Protein AF-A0A4U3K0I6-F1 (afdb_monomer_lite)

Foldseek 3Di:
DDDDDDDDPDDDDFDQDPVQRWTDDPPDDTDHCVVDDPPPDPPDPQDLPLLVVLLVVVVPDDPLQFDPVLCVQQVVLSVLSVVLSPDPPRDNVSSVVSNVSNVVSVVSTHTQADPQDLPLLVVLLVVLVPDDDPVQKDWDPVLVVQLVVLSVLSVVQVPDPGHHNVSSVVSSVSNVVSVVPTDIDGDPDPCVVVVVVVVVVVPDADPDPDHDDD

Organism: Enterococcus faecalis (NCBI:txid1351)

Sequence (214 aa):
TTRVKRTTTVEQPLQFDMSQGLLVGQGFQQATLSDFSVTVKPTELVDKELLQAQITLNQARVEKEYTPETWAIFKPILDEAVAVLANEQATQTEVSAAVENLEKAASQLEKMPDVANKADLEKAIQEGLAKKPSDGQEFTEETKKVLEESLAAAQKVFAQEKVTQEEIDQATKTLREAIAQLKEQPVAVDKEILKEQIAQARGRKPEKGYQFTK

Secondary structure (DSSP, 8-state):
-----------PPPEEETTTTEEE-TTS--B-GGG-------------HHHHHHHHHHHTS-GGGB-HHHHHHHHHHHHHHHHHHH-TT--HHHHHHHHHHHHHHHHHPPBPP-----HHHHHHHHHHHH--PPTTEEE-HHHHHHHHHHHHHHHHHHH-SS--HHHHHHHHHHHHHHHHT--EEE-----HHHHHHHHHHHHPPPPTT-----

Structure (mmCIF, N/CA/C/O backbone):
data_AF-A0A4U3K0I6-F1
#
_entry.id   AF-A0A4U3K0I6-F1
#
loop_
_atom_site.group_PDB
_atom_site.id
_atom_site.type_symbol
_atom_site.label_atom_id
_atom_site.label_alt_id
_atom_site.label_comp_id
_atom_site.label_asym_id
_atom_site.label_entity_id
_atom_site.label_seq_id
_atom_site.pdbx_PDB_ins_code
_atom_site.Cartn_x
_atom_site.Cartn_y
_atom_site.Cartn_z
_atom_site.occupancy
_atom_site.B_iso_or_equiv
_atom_site.auth_seq_id
_atom_site.auth_comp_id
_atom_site.auth_asym_id
_atom_site.auth_atom_id
_atom_site.pdbx_PDB_model_num
ATOM 1 N N . THR A 1 1 ? 28.008 33.544 -95.806 1.00 45.16 1 THR A N 1
ATOM 2 C CA . THR A 1 1 ? 27.875 33.905 -94.380 1.00 45.16 1 THR A CA 1
ATOM 3 C C . THR A 1 1 ? 26.430 33.680 -93.995 1.00 45.16 1 THR A C 1
ATOM 5 O O . THR A 1 1 ? 25.593 34.336 -94.579 1.00 45.16 1 THR A O 1
ATOM 8 N N . THR A 1 2 ? 26.007 32.678 -93.224 1.00 36.34 2 THR A N 1
ATOM 9 C CA . THR A 1 2 ? 26.621 31.937 -92.109 1.00 36.34 2 THR A CA 1
ATOM 10 C C . THR A 1 2 ? 26.058 30.506 -92.108 1.00 36.34 2 THR A C 1
ATOM 12 O O . THR A 1 2 ? 24.862 30.313 -92.304 1.00 36.34 2 THR A O 1
ATOM 15 N N . ARG A 1 3 ? 26.911 29.489 -91.933 1.00 35.97 3 ARG A N 1
ATOM 16 C CA . ARG A 1 3 ? 26.529 28.065 -91.922 1.00 35.97 3 ARG A CA 1
ATOM 17 C C . ARG A 1 3 ? 26.033 27.684 -90.524 1.00 35.97 3 ARG A C 1
ATOM 19 O O . ARG A 1 3 ? 26.839 27.586 -89.605 1.00 35.97 3 ARG A O 1
ATOM 26 N N . VAL A 1 4 ? 24.733 27.443 -90.366 1.00 43.41 4 VAL A N 1
ATOM 27 C CA . VAL A 1 4 ? 24.163 26.857 -89.141 1.00 43.41 4 VAL A CA 1
ATOM 28 C C . VAL A 1 4 ? 24.500 25.363 -89.128 1.00 43.41 4 VAL A C 1
ATOM 30 O O . VAL A 1 4 ? 24.010 24.603 -89.964 1.00 43.41 4 VAL A O 1
ATOM 33 N N . LYS A 1 5 ? 25.377 24.930 -88.215 1.00 40.66 5 LYS A N 1
ATOM 34 C CA . LYS A 1 5 ? 25.618 23.503 -87.957 1.00 40.66 5 LYS A CA 1
ATOM 35 C C . LYS A 1 5 ? 24.406 22.945 -87.206 1.00 40.66 5 LYS A C 1
ATOM 37 O O . LYS A 1 5 ? 24.217 23.250 -86.036 1.00 40.66 5 LYS A O 1
ATOM 42 N N . ARG A 1 6 ? 23.596 22.126 -87.880 1.00 41.69 6 ARG A N 1
ATOM 43 C CA . ARG A 1 6 ? 22.617 21.247 -87.228 1.00 41.69 6 ARG A CA 1
ATOM 44 C C . ARG A 1 6 ? 23.393 20.169 -86.468 1.00 41.69 6 ARG A C 1
ATOM 46 O O . ARG A 1 6 ? 24.073 19.358 -87.094 1.00 41.69 6 ARG A O 1
ATOM 53 N N . THR A 1 7 ? 23.330 20.175 -85.144 1.00 36.28 7 THR A N 1
ATOM 54 C CA . THR A 1 7 ? 23.769 19.051 -84.312 1.00 36.28 7 THR 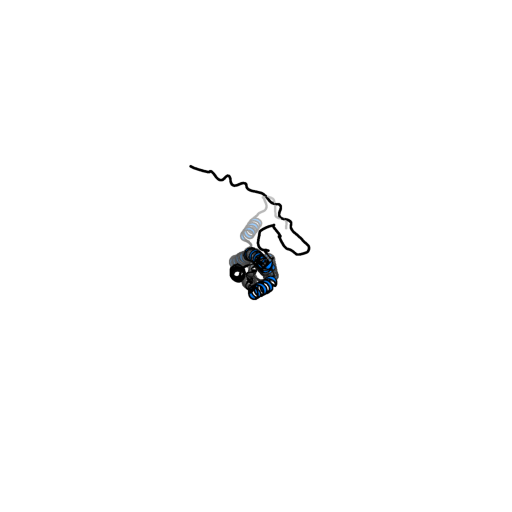A CA 1
ATOM 55 C C . THR A 1 7 ? 22.767 17.918 -84.495 1.00 36.28 7 THR A C 1
ATOM 57 O O . THR A 1 7 ? 21.623 18.007 -84.067 1.00 36.28 7 THR A O 1
ATOM 60 N N . THR A 1 8 ? 23.180 16.877 -85.214 1.00 38.53 8 THR A N 1
ATOM 61 C CA . THR A 1 8 ? 22.435 15.617 -85.286 1.00 38.53 8 THR A CA 1
ATOM 62 C C . THR A 1 8 ? 22.826 14.822 -84.048 1.00 38.53 8 THR A C 1
ATOM 64 O O . THR A 1 8 ? 23.969 14.378 -83.957 1.00 38.53 8 THR A O 1
ATOM 67 N N . THR A 1 9 ? 21.928 14.698 -83.074 1.00 38.16 9 THR A N 1
ATOM 68 C CA . THR A 1 9 ? 22.116 13.764 -81.960 1.00 38.16 9 THR A CA 1
ATOM 69 C C . THR A 1 9 ? 21.885 12.362 -82.509 1.00 38.16 9 THR A C 1
ATOM 71 O O . THR A 1 9 ? 20.762 12.006 -82.852 1.00 38.16 9 THR A O 1
ATOM 74 N N . VAL A 1 10 ? 22.963 11.598 -82.676 1.00 41.03 10 VAL A N 1
ATOM 75 C CA . VAL A 1 10 ? 22.895 10.173 -83.008 1.00 41.03 10 VAL A CA 1
ATOM 76 C C . VAL A 1 10 ? 22.810 9.427 -81.682 1.00 41.03 10 VAL A C 1
ATOM 78 O O . VAL A 1 10 ? 23.804 9.333 -80.968 1.00 41.03 10 VAL A O 1
ATOM 81 N N . GLU A 1 11 ? 21.626 8.933 -81.328 1.00 40.38 11 GLU A N 1
ATOM 82 C CA . GLU A 1 11 ? 21.480 7.995 -80.214 1.00 40.38 11 GLU A CA 1
ATOM 83 C C . GLU A 1 11 ? 22.028 6.636 -80.665 1.00 40.38 11 GLU A C 1
ATOM 85 O O . GLU A 1 11 ? 21.443 5.964 -81.514 1.00 40.38 11 GLU A O 1
ATOM 90 N N . GLN A 1 12 ? 23.202 6.261 -80.158 1.00 48.41 12 GLN A N 1
ATOM 91 C CA . GLN A 1 12 ? 23.780 4.936 -80.380 1.00 48.41 12 GLN A CA 1
ATOM 92 C C . GLN A 1 12 ? 23.439 4.025 -79.192 1.00 48.41 12 GLN A C 1
ATOM 94 O O . GLN A 1 12 ? 23.573 4.460 -78.046 1.00 48.41 12 GLN A O 1
ATOM 99 N N . PRO A 1 13 ? 23.006 2.774 -79.430 1.00 46.03 13 PRO A N 1
ATOM 100 C CA . PRO A 1 13 ? 22.639 1.862 -78.356 1.00 46.03 13 PRO A CA 1
ATOM 101 C C . PRO A 1 13 ? 23.880 1.437 -77.562 1.00 46.03 13 PRO A C 1
ATOM 103 O O . PRO A 1 13 ? 24.826 0.877 -78.115 1.00 46.03 13 PRO A O 1
ATOM 106 N N . LEU A 1 14 ? 23.860 1.684 -76.252 1.00 49.56 14 LEU A N 1
ATOM 107 C CA . LEU A 1 14 ? 24.838 1.141 -75.312 1.00 49.56 14 LEU A CA 1
ATOM 108 C C . LEU A 1 14 ? 24.525 -0.345 -75.091 1.00 49.56 14 LEU A C 1
ATOM 110 O O . LEU A 1 14 ? 23.418 -0.687 -74.676 1.00 49.56 14 LEU A O 1
ATOM 114 N N . GLN A 1 15 ? 25.483 -1.229 -75.375 1.00 50.03 15 GLN A N 1
ATOM 115 C CA . GLN A 1 15 ? 25.369 -2.651 -75.050 1.00 50.03 15 GLN A CA 1
ATOM 116 C C . GLN A 1 15 ? 26.098 -2.933 -73.734 1.00 50.03 15 GLN A C 1
ATOM 118 O O . GLN A 1 15 ? 27.269 -2.594 -73.569 1.00 50.03 15 GLN A O 1
ATOM 123 N N . PHE A 1 16 ? 25.373 -3.526 -72.787 1.00 44.75 16 PHE A N 1
ATOM 124 C CA . PHE A 1 16 ? 25.891 -3.938 -71.487 1.00 44.75 16 PHE A CA 1
ATOM 125 C C . PHE A 1 16 ? 26.283 -5.417 -71.558 1.00 44.75 16 PHE A C 1
ATOM 127 O O . PHE A 1 16 ? 25.411 -6.277 -71.699 1.00 44.75 16 PHE A O 1
ATOM 134 N N . ASP A 1 17 ? 27.582 -5.720 -71.493 1.00 51.56 17 ASP A N 1
ATOM 135 C CA . ASP A 1 17 ? 28.070 -7.102 -71.461 1.00 51.56 17 ASP A CA 1
ATOM 136 C C . ASP A 1 17 ? 28.179 -7.585 -70.007 1.00 51.56 17 ASP A C 1
ATOM 138 O O . ASP A 1 17 ? 29.120 -7.257 -69.275 1.00 51.56 17 ASP A O 1
ATOM 142 N N . MET A 1 18 ? 27.195 -8.382 -69.581 1.00 48.09 18 MET A N 1
ATOM 143 C CA . MET A 1 18 ? 27.126 -8.916 -68.216 1.00 48.09 18 MET A CA 1
ATOM 144 C C . MET A 1 18 ? 28.216 -9.945 -67.893 1.00 48.09 18 MET A C 1
ATOM 146 O O . MET A 1 18 ? 28.393 -10.270 -66.722 1.00 48.09 18 MET A O 1
ATOM 150 N N . SER A 1 19 ? 28.938 -10.476 -68.888 1.00 47.88 19 SER A N 1
ATOM 151 C CA . SER A 1 19 ? 30.002 -11.461 -68.648 1.00 47.88 19 SER A CA 1
ATOM 152 C C . SER A 1 19 ? 31.306 -10.823 -68.163 1.00 47.88 19 SER A C 1
ATOM 154 O O . SER A 1 19 ? 32.129 -11.507 -67.561 1.00 47.88 19 SER A O 1
ATOM 156 N N . GLN A 1 20 ? 31.473 -9.513 -68.388 1.00 49.69 20 GLN A N 1
ATOM 157 C CA . GLN A 1 20 ? 32.691 -8.765 -68.056 1.00 49.69 20 GLN A CA 1
ATOM 158 C C . GLN A 1 20 ? 32.428 -7.488 -67.236 1.00 49.69 20 GLN A C 1
ATOM 160 O O . GLN A 1 20 ? 33.374 -6.818 -66.829 1.00 49.69 20 GLN A O 1
ATOM 165 N N . GLY A 1 21 ? 31.163 -7.115 -66.999 1.00 51.62 21 GLY A N 1
ATOM 166 C CA . GLY A 1 21 ? 30.808 -5.898 -66.256 1.00 51.62 21 GLY A CA 1
ATOM 167 C C . GLY A 1 21 ? 31.250 -4.598 -66.943 1.00 51.62 21 GLY A C 1
ATOM 168 O O . GLY A 1 21 ? 31.416 -3.577 -66.285 1.00 51.62 21 GLY A O 1
ATOM 169 N N . LEU A 1 22 ? 31.476 -4.617 -68.258 1.00 52.50 22 LEU A N 1
ATOM 170 C CA . LEU A 1 22 ? 31.986 -3.481 -69.027 1.00 52.50 22 LEU A CA 1
ATOM 171 C C . LEU A 1 22 ? 30.873 -2.852 -69.879 1.00 52.50 22 LEU A C 1
ATOM 173 O O . LEU A 1 22 ? 30.194 -3.543 -70.639 1.00 52.50 22 LEU A O 1
ATOM 177 N N . LEU A 1 23 ? 30.723 -1.524 -69.791 1.00 50.88 23 LEU A N 1
ATOM 178 C CA . LEU A 1 23 ? 29.986 -0.737 -70.786 1.00 50.88 23 LEU A CA 1
ATOM 179 C C . LEU A 1 23 ? 30.936 -0.400 -71.938 1.00 50.88 23 LEU A C 1
ATOM 181 O O . LEU A 1 23 ? 31.934 0.291 -71.733 1.00 50.88 23 LEU A O 1
ATOM 185 N N . VAL A 1 24 ? 30.619 -0.840 -73.156 1.00 52.09 24 VAL A N 1
ATOM 186 C CA . VAL A 1 24 ? 31.417 -0.508 -74.346 1.00 52.09 24 VAL A CA 1
ATOM 187 C C . VAL A 1 24 ? 30.561 0.279 -75.337 1.00 52.09 24 VAL A C 1
ATOM 189 O O . VAL A 1 24 ? 29.527 -0.197 -75.799 1.00 52.09 24 VAL A O 1
ATOM 192 N N . GLY A 1 25 ? 31.005 1.492 -75.672 1.00 52.88 25 GLY A N 1
ATOM 193 C CA . GLY A 1 25 ? 30.451 2.321 -76.745 1.00 52.88 25 GLY A CA 1
ATOM 194 C C . GLY A 1 25 ? 31.519 2.608 -77.802 1.00 52.88 25 GLY A C 1
ATOM 195 O O . GLY A 1 25 ? 32.669 2.892 -77.461 1.00 52.88 25 GLY A O 1
ATOM 196 N N . GLN A 1 26 ? 31.170 2.532 -79.090 1.00 46.62 26 GLN A N 1
ATOM 197 C CA . GLN A 1 26 ? 32.108 2.823 -80.180 1.00 46.62 26 GLN A CA 1
ATOM 198 C C . GLN A 1 26 ? 32.558 4.293 -80.122 1.00 46.62 26 GLN A C 1
ATOM 200 O O . GLN A 1 26 ? 31.773 5.202 -80.367 1.00 46.62 26 GLN A O 1
ATOM 205 N N . GLY A 1 27 ? 33.836 4.521 -79.806 1.00 51.09 27 GLY A N 1
ATOM 206 C CA . GLY A 1 27 ? 34.460 5.851 -79.790 1.00 51.09 27 GLY A CA 1
ATOM 207 C C . GLY A 1 27 ? 34.686 6.470 -78.406 1.00 51.09 27 GLY A C 1
ATOM 208 O O . GLY A 1 27 ? 35.285 7.540 -78.332 1.00 51.09 27 GLY A O 1
ATOM 209 N N . PHE A 1 28 ? 34.282 5.805 -77.320 1.00 48.19 28 PHE A N 1
ATOM 210 C CA . PHE A 1 28 ? 34.625 6.215 -75.956 1.00 48.19 28 PHE A CA 1
ATOM 211 C C . PHE A 1 28 ? 35.753 5.333 -75.410 1.00 48.19 28 PHE A C 1
ATOM 213 O O . PHE A 1 28 ? 35.770 4.123 -75.636 1.00 48.19 28 PHE A O 1
ATOM 220 N N . GLN A 1 29 ? 36.724 5.944 -74.720 1.00 47.41 29 GLN A N 1
ATOM 221 C CA . GLN A 1 29 ? 37.749 5.198 -73.988 1.00 47.41 29 GLN A CA 1
ATOM 222 C C . GLN A 1 29 ? 37.058 4.282 -72.970 1.00 47.41 29 GLN A C 1
ATOM 224 O O . GLN A 1 29 ? 36.080 4.674 -72.337 1.00 47.41 29 GLN A O 1
ATOM 229 N N . GLN A 1 30 ? 37.545 3.050 -72.883 1.00 49.31 30 GLN A N 1
ATOM 230 C CA . GLN A 1 30 ? 36.999 1.959 -72.085 1.00 49.31 30 GLN A CA 1
ATOM 231 C C . GLN A 1 30 ? 36.829 2.394 -70.619 1.00 49.31 30 GLN A C 1
ATOM 233 O O . GLN A 1 30 ? 37.817 2.552 -69.909 1.00 49.31 30 GLN A O 1
ATOM 238 N N . ALA A 1 31 ? 35.589 2.603 -70.171 1.00 46.03 31 ALA A N 1
ATOM 239 C CA . ALA A 1 31 ? 35.298 2.839 -68.761 1.00 46.03 31 ALA A CA 1
ATOM 240 C C . ALA A 1 31 ? 35.236 1.475 -68.068 1.00 46.03 31 ALA A C 1
ATOM 242 O O . ALA A 1 31 ? 34.365 0.652 -68.359 1.00 46.03 31 ALA A O 1
ATOM 243 N N . THR A 1 32 ? 36.201 1.202 -67.196 1.00 45.78 32 THR A N 1
ATOM 244 C CA . THR A 1 32 ? 36.181 -0.008 -66.366 1.00 45.78 32 THR A CA 1
ATOM 245 C C . THR A 1 32 ? 35.411 0.292 -65.083 1.00 45.78 32 THR A C 1
ATOM 247 O O . THR A 1 32 ? 35.421 1.427 -64.611 1.00 45.78 32 THR A O 1
ATOM 250 N N . LEU A 1 33 ? 34.778 -0.714 -64.471 1.00 49.28 33 LEU A N 1
ATOM 251 C CA . LEU A 1 33 ? 34.132 -0.568 -63.155 1.00 49.28 33 LEU A CA 1
ATOM 252 C C . LEU A 1 33 ? 35.083 -0.038 -62.061 1.00 49.28 33 LEU A C 1
ATOM 254 O O . LEU A 1 33 ? 34.613 0.417 -61.024 1.00 49.28 33 LEU A O 1
ATOM 258 N N . SER A 1 34 ? 36.398 -0.045 -62.305 1.00 51.91 34 SER A N 1
ATOM 259 C CA . SER A 1 34 ? 37.419 0.585 -61.460 1.00 51.91 34 SER A CA 1
ATOM 260 C C . SER A 1 34 ? 37.211 2.093 -61.262 1.00 51.91 34 SER A C 1
ATOM 262 O O . SER A 1 34 ? 37.668 2.626 -60.256 1.00 51.91 34 SER A O 1
ATOM 264 N N . ASP A 1 35 ? 36.525 2.777 -62.187 1.00 47.44 35 ASP A N 1
ATOM 265 C CA . ASP A 1 35 ? 36.215 4.213 -62.076 1.00 47.44 35 ASP A CA 1
ATOM 266 C C . ASP A 1 35 ? 34.989 4.500 -61.188 1.00 47.44 35 ASP A C 1
ATOM 268 O O . ASP A 1 35 ? 34.721 5.653 -60.845 1.00 47.44 35 ASP A O 1
ATOM 272 N N . PHE A 1 36 ? 34.248 3.466 -60.777 1.00 47.31 36 PHE A N 1
ATOM 273 C CA . PHE A 1 36 ? 33.143 3.580 -59.827 1.00 47.31 36 PHE A CA 1
ATOM 274 C C . PHE A 1 36 ? 33.631 3.182 -58.429 1.00 47.31 36 PHE A C 1
ATOM 276 O O . PHE A 1 36 ? 33.491 2.042 -57.989 1.00 47.31 36 PHE A O 1
ATOM 283 N N . SER A 1 37 ? 34.221 4.129 -57.697 1.00 45.41 37 SER A N 1
ATOM 284 C CA . SER A 1 37 ? 34.493 3.925 -56.276 1.00 45.41 37 SER A CA 1
ATOM 285 C C . SER A 1 37 ? 33.200 4.100 -55.476 1.00 45.41 37 SER A C 1
ATOM 287 O O . SER A 1 37 ? 32.701 5.204 -55.258 1.00 45.41 37 SER A O 1
ATOM 289 N N . VAL A 1 38 ? 32.637 2.987 -55.004 1.00 44.41 38 VAL A N 1
ATOM 290 C CA . VAL A 1 38 ? 31.671 3.034 -53.904 1.00 44.41 38 VAL A CA 1
ATOM 291 C C . VAL A 1 38 ? 32.472 3.329 -52.640 1.00 44.41 38 VAL A C 1
ATOM 293 O O . VAL A 1 38 ? 33.005 2.428 -51.997 1.00 44.41 38 VAL A O 1
ATOM 296 N N . THR A 1 39 ? 32.603 4.610 -52.299 1.00 39.25 39 THR A N 1
ATOM 297 C CA . THR A 1 39 ? 33.122 5.014 -50.990 1.00 39.25 39 THR A CA 1
ATOM 298 C C . THR A 1 39 ? 32.081 4.640 -49.943 1.00 39.25 39 THR A C 1
ATOM 300 O O . THR A 1 39 ? 31.168 5.412 -49.648 1.00 39.25 39 THR A O 1
ATOM 303 N N . VAL A 1 40 ? 32.211 3.443 -49.374 1.00 47.25 40 VAL A N 1
ATOM 304 C CA . VAL A 1 40 ? 31.595 3.144 -48.084 1.00 47.25 40 VAL A CA 1
ATOM 305 C C . VAL A 1 40 ? 32.313 4.014 -47.057 1.00 47.25 40 VAL A C 1
ATOM 307 O O . VAL A 1 40 ? 33.487 3.803 -46.757 1.00 47.25 40 VAL A O 1
ATOM 310 N N . LYS A 1 41 ? 31.650 5.068 -46.567 1.00 43.50 41 LYS A N 1
ATOM 311 C CA . LYS A 1 41 ? 32.122 5.739 -45.352 1.00 43.50 41 LYS A CA 1
ATOM 312 C C . LYS A 1 41 ? 32.189 4.655 -44.274 1.00 43.50 41 LYS A C 1
ATOM 314 O O . LYS A 1 41 ? 31.163 4.010 -44.063 1.00 43.50 41 LYS A O 1
ATOM 319 N N . PRO A 1 42 ? 33.344 4.430 -43.624 1.00 44.88 42 PRO A N 1
ATOM 320 C CA . PRO A 1 42 ? 33.388 3.587 -42.444 1.00 44.88 42 PRO A CA 1
ATOM 321 C C . PRO A 1 42 ? 32.360 4.144 -41.464 1.00 44.88 42 PRO A C 1
ATOM 323 O O . PRO A 1 42 ? 32.470 5.297 -41.044 1.00 44.88 42 PRO A O 1
ATOM 326 N N . THR A 1 43 ? 31.312 3.377 -41.186 1.00 47.81 43 THR A N 1
ATOM 327 C CA . THR A 1 43 ? 30.400 3.679 -40.093 1.00 47.81 43 THR A CA 1
ATOM 328 C C . THR A 1 43 ? 31.266 3.641 -38.843 1.00 47.81 43 THR A C 1
ATOM 330 O O . THR A 1 43 ? 31.843 2.596 -38.536 1.00 47.81 43 THR A O 1
ATOM 333 N N . GLU A 1 44 ? 31.455 4.782 -38.178 1.00 53.81 44 GLU A N 1
ATOM 334 C CA . GLU A 1 44 ? 32.060 4.773 -36.850 1.00 53.81 44 GLU A CA 1
ATOM 335 C C . GLU A 1 44 ? 31.255 3.781 -36.008 1.00 53.81 44 GLU A C 1
ATOM 337 O O . GLU A 1 44 ? 30.022 3.823 -36.009 1.00 53.81 44 GLU A O 1
ATOM 342 N N . LEU A 1 45 ? 31.944 2.820 -35.390 1.00 58.47 45 LEU A N 1
ATOM 343 C CA . LEU A 1 45 ? 31.312 1.857 -34.498 1.00 58.47 45 LEU A CA 1
ATOM 344 C C . LEU A 1 45 ? 30.668 2.653 -33.368 1.00 58.47 45 LEU A C 1
ATOM 346 O O . LEU A 1 45 ? 31.364 3.177 -32.503 1.00 58.47 45 LEU A O 1
ATOM 350 N N . VAL A 1 46 ? 29.347 2.781 -33.420 1.00 73.00 46 VAL A N 1
ATOM 351 C CA . VAL A 1 46 ? 28.581 3.416 -32.357 1.00 73.00 46 VAL A CA 1
ATOM 352 C C . VAL A 1 46 ? 28.671 2.518 -31.133 1.00 73.00 46 VAL A C 1
ATOM 354 O O . VAL A 1 46 ? 28.259 1.357 -31.183 1.00 73.00 46 VAL A O 1
ATOM 357 N N . ASP A 1 47 ? 29.228 3.052 -30.049 1.00 79.81 47 ASP A N 1
ATOM 358 C CA . ASP A 1 47 ? 29.366 2.317 -28.799 1.00 79.81 47 ASP A CA 1
ATOM 359 C C . ASP A 1 47 ? 28.001 2.238 -28.111 1.00 79.81 47 ASP A C 1
ATOM 361 O O . ASP A 1 47 ? 27.439 3.238 -27.657 1.00 79.81 47 ASP A O 1
ATOM 365 N N . LYS A 1 48 ? 27.459 1.020 -28.083 1.00 85.06 48 LYS A N 1
ATOM 366 C CA . LYS A 1 48 ? 26.159 0.684 -27.502 1.00 85.06 48 LYS A CA 1
ATOM 367 C C . LYS A 1 48 ? 26.283 -0.094 -26.193 1.00 85.06 48 LYS A C 1
ATOM 369 O O . LYS A 1 48 ? 25.250 -0.454 -25.627 1.00 85.06 48 LYS A O 1
ATOM 374 N N . GLU A 1 49 ? 27.497 -0.351 -25.697 1.00 89.88 49 GLU A N 1
ATOM 375 C CA . GLU A 1 49 ? 27.704 -1.184 -24.505 1.00 89.88 49 GLU A CA 1
ATOM 376 C C . GLU A 1 49 ? 26.999 -0.593 -23.282 1.00 89.88 49 GLU A C 1
ATOM 378 O O . GLU A 1 49 ? 26.289 -1.301 -22.563 1.00 89.88 49 GLU A O 1
ATOM 383 N N . LEU A 1 50 ? 27.116 0.724 -23.084 1.00 88.00 50 LEU A N 1
ATOM 384 C CA . LEU A 1 50 ? 26.480 1.419 -21.965 1.00 88.00 50 LEU A CA 1
ATOM 385 C C . LEU A 1 50 ? 24.947 1.339 -22.032 1.00 88.00 50 LEU A C 1
ATOM 387 O O . LEU A 1 50 ? 24.297 1.040 -21.028 1.00 88.00 50 LEU A O 1
ATOM 391 N N . LEU A 1 51 ? 24.371 1.558 -23.220 1.00 90.56 51 LEU A N 1
ATOM 392 C CA . LEU A 1 51 ? 22.927 1.463 -23.444 1.00 90.56 51 LEU A CA 1
ATOM 393 C C . LEU A 1 51 ? 22.427 0.036 -23.188 1.00 90.56 51 LEU A C 1
ATOM 395 O O . LEU A 1 51 ? 21.432 -0.159 -22.491 1.00 90.56 5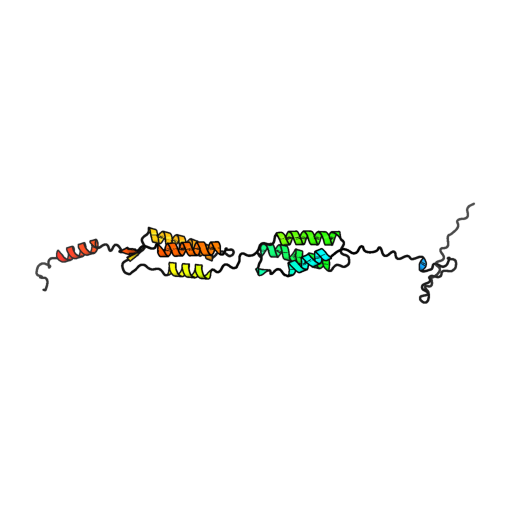1 LEU A O 1
ATOM 399 N N . GLN A 1 52 ? 23.149 -0.970 -23.685 1.00 92.00 52 GLN A N 1
ATOM 400 C CA . GLN A 1 52 ? 22.824 -2.379 -23.469 1.00 92.00 52 GLN A CA 1
ATOM 401 C C . GLN A 1 52 ? 22.874 -2.761 -21.983 1.00 92.00 52 GLN A C 1
ATOM 403 O O . GLN A 1 52 ? 21.975 -3.452 -21.488 1.00 92.00 52 GLN A O 1
ATOM 408 N N . ALA A 1 53 ? 23.890 -2.293 -21.254 1.00 91.38 53 ALA A N 1
ATOM 409 C CA . ALA A 1 53 ? 24.020 -2.526 -19.820 1.00 91.38 53 ALA A CA 1
ATOM 410 C C . ALA A 1 53 ? 22.865 -1.887 -19.032 1.00 91.38 53 ALA A C 1
ATOM 412 O O . ALA A 1 53 ? 22.260 -2.551 -18.186 1.00 91.38 53 ALA A O 1
ATOM 413 N N . GLN A 1 54 ? 22.505 -0.635 -19.339 1.00 90.44 54 GLN A N 1
ATOM 414 C CA . GLN A 1 54 ? 21.382 0.033 -18.681 1.00 90.44 54 GLN A CA 1
ATOM 415 C C . GLN A 1 54 ? 20.041 -0.636 -18.987 1.00 90.44 54 GLN A C 1
ATOM 417 O O . GLN A 1 54 ? 19.229 -0.786 -18.075 1.00 90.44 54 GLN A O 1
ATOM 422 N N . ILE A 1 55 ? 19.802 -1.073 -20.226 1.00 93.81 55 ILE A N 1
ATOM 423 C CA . ILE A 1 55 ? 18.588 -1.819 -20.588 1.00 93.81 55 ILE A CA 1
ATOM 424 C C . ILE A 1 55 ? 18.508 -3.115 -19.784 1.00 93.81 55 ILE A C 1
ATOM 426 O O . ILE A 1 55 ? 17.483 -3.382 -19.165 1.00 93.81 55 ILE A O 1
ATOM 430 N N . THR A 1 56 ? 19.598 -3.882 -19.725 1.00 93.38 56 THR A N 1
ATOM 431 C CA . THR A 1 56 ? 19.643 -5.155 -18.987 1.00 93.38 56 THR A CA 1
ATOM 432 C C . THR A 1 56 ? 19.348 -4.949 -17.499 1.00 93.38 56 THR A C 1
ATOM 434 O O . THR A 1 56 ? 18.541 -5.672 -16.915 1.00 93.38 56 THR A O 1
ATOM 437 N N . LEU A 1 57 ? 19.955 -3.925 -16.889 1.00 90.81 57 LEU A N 1
ATOM 438 C CA . LEU A 1 57 ? 19.713 -3.559 -15.493 1.00 90.81 57 LEU A CA 1
ATOM 439 C C . LEU A 1 57 ? 18.245 -3.184 -15.244 1.00 90.81 57 LEU A C 1
ATOM 441 O O . LEU A 1 57 ? 17.652 -3.585 -14.245 1.00 90.81 57 LEU A O 1
ATOM 445 N N . ASN A 1 58 ? 17.660 -2.400 -16.146 1.00 91.69 58 ASN A N 1
ATOM 446 C CA . ASN A 1 58 ? 16.312 -1.862 -16.004 1.00 91.69 58 ASN A CA 1
ATOM 447 C C . ASN A 1 58 ? 15.210 -2.874 -16.354 1.00 91.69 58 ASN A C 1
ATOM 449 O O . ASN A 1 58 ? 14.145 -2.827 -15.747 1.00 91.69 58 ASN A O 1
ATOM 453 N N . GLN A 1 59 ? 15.474 -3.835 -17.242 1.00 92.06 59 GLN A N 1
ATOM 454 C CA . GLN A 1 59 ? 14.580 -4.964 -17.531 1.00 92.06 59 GLN A CA 1
ATOM 455 C C . GLN A 1 59 ? 14.458 -5.949 -16.362 1.00 92.06 59 GLN A C 1
ATOM 457 O O . GLN A 1 59 ? 13.451 -6.643 -16.252 1.00 92.06 59 GLN A O 1
ATOM 462 N N . ALA A 1 60 ? 15.457 -6.007 -15.476 1.00 90.75 60 ALA A N 1
ATOM 463 C CA . ALA A 1 60 ? 15.396 -6.824 -14.265 1.00 90.75 60 ALA A CA 1
ATOM 464 C C . ALA A 1 60 ? 14.474 -6.235 -13.179 1.00 90.75 60 ALA A C 1
ATOM 466 O O . ALA A 1 60 ? 14.184 -6.909 -12.190 1.00 90.75 60 ALA A O 1
ATOM 467 N N . ARG A 1 61 ? 14.025 -4.981 -13.335 1.00 90.12 61 ARG A N 1
ATOM 468 C CA . ARG A 1 61 ? 13.106 -4.327 -12.398 1.00 90.12 61 ARG A CA 1
ATOM 469 C C . ARG A 1 61 ? 11.705 -4.911 -12.519 1.00 90.12 61 ARG A C 1
ATOM 471 O O . ARG A 1 61 ? 11.229 -5.213 -13.609 1.00 90.12 61 ARG A O 1
ATOM 478 N N . VAL A 1 62 ? 11.022 -5.020 -11.386 1.00 85.44 62 VAL A N 1
ATOM 479 C CA . VAL A 1 62 ? 9.699 -5.631 -11.318 1.00 85.44 62 VAL A CA 1
ATOM 480 C C . VAL A 1 62 ? 8.634 -4.545 -11.174 1.00 85.44 62 VAL A C 1
ATOM 482 O O . VAL A 1 62 ? 8.609 -3.845 -10.172 1.00 85.44 62 VAL A O 1
ATOM 485 N N . GLU A 1 63 ? 7.718 -4.438 -12.140 1.00 84.62 63 GLU A N 1
ATOM 486 C CA . GLU A 1 63 ? 6.651 -3.415 -12.185 1.00 84.62 63 GLU A CA 1
ATOM 487 C C . GLU A 1 63 ? 5.903 -3.232 -10.858 1.00 84.62 63 GLU A C 1
ATOM 489 O O . GLU A 1 63 ? 5.749 -2.117 -10.374 1.00 84.62 63 GLU A O 1
ATOM 494 N N . LYS A 1 64 ? 5.503 -4.341 -10.225 1.00 79.50 64 LYS A N 1
ATOM 495 C CA . LYS A 1 64 ? 4.780 -4.344 -8.940 1.00 79.50 64 LYS A CA 1
ATOM 496 C C . LYS A 1 64 ? 5.570 -3.769 -7.757 1.00 79.50 64 LYS A C 1
ATOM 498 O O . LYS A 1 64 ? 4.990 -3.588 -6.697 1.00 79.50 64 LYS A O 1
ATOM 503 N N . GLU A 1 65 ? 6.873 -3.537 -7.896 1.00 82.00 65 GLU A N 1
ATOM 504 C CA . GLU A 1 65 ? 7.697 -2.887 -6.870 1.00 82.00 65 GLU A CA 1
ATOM 505 C C . GLU A 1 65 ? 7.734 -1.362 -7.021 1.00 82.00 65 GLU A C 1
ATOM 507 O O . GLU A 1 65 ? 8.365 -0.697 -6.203 1.00 82.00 65 GLU A O 1
ATOM 512 N N . TYR A 1 66 ? 7.076 -0.795 -8.038 1.00 86.81 66 TYR A N 1
ATOM 513 C CA . TYR A 1 66 ? 7.063 0.638 -8.336 1.00 86.81 66 TYR A CA 1
ATOM 514 C C . TYR A 1 66 ? 5.645 1.202 -8.369 1.00 86.81 66 TYR A C 1
ATOM 516 O O . TYR A 1 66 ? 4.664 0.478 -8.538 1.00 86.81 66 TYR A O 1
ATOM 524 N N . THR A 1 67 ? 5.521 2.517 -8.190 1.00 84.81 67 THR A N 1
ATOM 525 C CA . THR A 1 67 ? 4.229 3.192 -8.318 1.00 84.81 67 THR A CA 1
ATOM 526 C C . THR A 1 67 ? 3.752 3.139 -9.777 1.00 84.81 67 THR A C 1
ATOM 528 O O . THR A 1 67 ? 4.557 3.367 -10.685 1.00 84.81 67 THR A O 1
ATOM 531 N N . PRO A 1 68 ? 2.449 2.904 -10.040 1.00 82.94 68 PRO A N 1
ATOM 532 C CA . PRO A 1 68 ? 1.923 2.871 -11.408 1.00 82.94 68 PRO A CA 1
ATOM 533 C C . PRO A 1 68 ? 2.206 4.156 -12.195 1.00 82.94 68 PRO A C 1
ATOM 535 O O . PRO A 1 68 ? 2.444 4.113 -13.397 1.00 82.94 68 PRO A O 1
ATOM 538 N N . GLU A 1 69 ? 2.218 5.298 -11.504 1.00 86.62 69 GLU A N 1
ATOM 539 C CA . GLU A 1 69 ? 2.468 6.624 -12.076 1.00 86.62 69 GLU A CA 1
ATOM 540 C C . GLU A 1 69 ? 3.890 6.751 -12.636 1.00 86.62 69 GLU A C 1
ATOM 542 O O . GLU A 1 69 ? 4.068 7.151 -13.786 1.00 86.62 69 GLU A O 1
ATOM 547 N N . THR A 1 70 ? 4.906 6.369 -11.855 1.00 91.44 70 THR A N 1
ATOM 548 C CA . THR A 1 70 ? 6.307 6.466 -12.297 1.00 91.44 70 THR A CA 1
ATOM 549 C C . THR A 1 70 ? 6.679 5.341 -13.254 1.00 91.44 70 THR A C 1
ATOM 551 O O . THR A 1 70 ? 7.421 5.562 -14.213 1.00 91.44 70 THR A O 1
ATOM 554 N N . TRP A 1 71 ? 6.096 4.153 -13.074 1.00 92.38 71 TRP A N 1
ATOM 555 C CA . TRP A 1 71 ? 6.292 3.031 -13.987 1.00 92.38 71 TRP A CA 1
ATOM 556 C C . TRP A 1 71 ? 5.728 3.306 -15.386 1.00 92.38 71 TRP A C 1
ATOM 558 O O . TRP A 1 71 ? 6.383 2.996 -16.381 1.00 92.38 71 TRP A O 1
ATOM 568 N N . ALA A 1 72 ? 4.559 3.951 -15.482 1.00 91.44 72 ALA A N 1
ATOM 569 C CA . ALA A 1 72 ? 3.950 4.319 -16.761 1.00 91.44 72 ALA A CA 1
ATOM 570 C C . ALA A 1 72 ? 4.800 5.308 -17.578 1.00 91.44 72 ALA A C 1
ATOM 572 O O . ALA A 1 72 ? 4.712 5.311 -18.804 1.00 91.44 72 ALA A O 1
ATOM 573 N N . ILE A 1 73 ? 5.633 6.121 -16.919 1.00 93.25 73 ILE A N 1
ATOM 574 C CA . ILE A 1 73 ? 6.596 7.027 -17.567 1.00 93.25 73 ILE A CA 1
ATOM 575 C C . ILE A 1 73 ? 7.878 6.274 -17.937 1.00 93.25 73 ILE A C 1
ATOM 577 O O . ILE A 1 73 ? 8.426 6.460 -19.020 1.00 93.25 73 ILE A O 1
ATOM 581 N N . PHE A 1 74 ? 8.356 5.403 -17.051 1.00 95.19 74 PHE A N 1
ATOM 582 C CA . PHE A 1 74 ? 9.602 4.668 -17.235 1.00 95.19 74 PHE A CA 1
ATOM 583 C C . PHE A 1 74 ? 9.529 3.604 -18.337 1.00 95.19 74 PHE A C 1
ATOM 585 O O . PHE A 1 74 ? 10.436 3.507 -19.164 1.00 95.19 74 PHE A O 1
ATOM 592 N N . LYS A 1 75 ? 8.449 2.817 -18.373 1.00 94.62 75 LYS A N 1
ATOM 593 C CA . LYS A 1 75 ? 8.276 1.719 -19.330 1.00 94.62 75 LYS A CA 1
ATOM 594 C C . LYS A 1 75 ? 8.438 2.143 -20.803 1.00 94.62 75 LYS A C 1
ATOM 596 O O . LYS A 1 75 ? 9.213 1.485 -21.496 1.00 94.62 75 LYS A O 1
ATOM 601 N N . PRO A 1 76 ? 7.771 3.199 -21.313 1.00 95.50 76 PRO A N 1
ATOM 602 C CA . PRO A 1 76 ? 7.937 3.601 -22.710 1.00 95.50 76 PRO A CA 1
ATOM 603 C C . PRO A 1 76 ? 9.371 4.040 -23.027 1.00 95.50 76 PRO A C 1
ATOM 605 O O . PRO A 1 76 ? 9.865 3.740 -24.106 1.00 95.50 76 PRO A O 1
ATOM 608 N N . ILE A 1 77 ? 10.075 4.667 -22.079 1.00 94.56 77 ILE A N 1
ATOM 609 C CA . ILE A 1 77 ? 11.473 5.087 -22.262 1.00 94.56 77 ILE A CA 1
ATOM 610 C C . ILE A 1 77 ? 12.403 3.870 -22.353 1.00 94.56 77 ILE A C 1
ATOM 612 O O . ILE A 1 77 ? 13.331 3.855 -23.162 1.00 94.56 77 ILE A O 1
ATOM 616 N N . LEU A 1 78 ? 12.142 2.819 -21.568 1.00 94.56 78 LEU A N 1
ATOM 617 C CA . LEU A 1 78 ? 12.855 1.548 -21.696 1.00 94.56 78 LEU A CA 1
ATOM 618 C C . LEU A 1 78 ? 12.596 0.891 -23.063 1.00 94.56 78 LEU A C 1
ATOM 620 O O . LEU A 1 78 ? 13.536 0.400 -23.686 1.00 94.56 78 LEU A O 1
ATOM 624 N N . ASP A 1 79 ? 11.351 0.914 -23.546 1.00 95.06 79 ASP A N 1
ATOM 625 C CA . ASP A 1 79 ? 10.987 0.375 -24.863 1.00 95.06 79 ASP A CA 1
ATOM 626 C C . ASP A 1 79 ? 11.665 1.170 -26.008 1.00 95.06 79 ASP A C 1
ATOM 628 O O . ASP A 1 79 ? 12.195 0.578 -26.952 1.00 95.06 79 ASP A O 1
ATOM 632 N N . GLU A 1 80 ? 11.738 2.503 -25.903 1.00 93.69 80 GLU A N 1
ATOM 633 C CA . GLU A 1 80 ? 12.479 3.368 -26.836 1.00 93.69 80 GLU A CA 1
ATOM 634 C C . GLU A 1 80 ? 13.986 3.076 -26.826 1.00 93.69 80 GLU A C 1
ATOM 636 O O . GLU A 1 80 ? 14.601 2.939 -27.886 1.00 93.69 80 GLU A O 1
ATOM 641 N N . ALA A 1 81 ? 14.585 2.913 -25.643 1.00 92.44 81 ALA A N 1
ATOM 642 C CA . ALA A 1 81 ? 15.992 2.548 -25.501 1.00 92.44 81 ALA A CA 1
ATOM 643 C C . ALA A 1 81 ? 16.300 1.202 -26.184 1.00 92.44 81 ALA A C 1
ATOM 645 O O . ALA A 1 81 ? 17.306 1.076 -26.888 1.00 92.44 81 ALA A O 1
ATOM 646 N N . VAL A 1 82 ? 15.411 0.210 -26.044 1.00 93.81 82 VAL A N 1
ATOM 647 C CA . VAL A 1 82 ? 15.514 -1.086 -26.739 1.00 93.81 82 VAL A CA 1
ATOM 648 C C . VAL A 1 82 ? 15.430 -0.915 -28.259 1.00 93.81 82 VAL A C 1
ATOM 650 O O . VAL A 1 82 ? 16.198 -1.549 -28.986 1.00 93.81 82 VAL A O 1
ATOM 653 N N . ALA A 1 83 ? 14.553 -0.039 -28.755 1.00 94.12 83 ALA A N 1
ATOM 654 C CA . ALA A 1 83 ? 14.445 0.245 -30.185 1.00 94.12 83 ALA A CA 1
ATOM 655 C C . ALA A 1 83 ? 15.718 0.903 -30.750 1.00 94.12 83 ALA A C 1
ATOM 657 O O . ALA A 1 83 ? 16.194 0.508 -31.816 1.00 94.12 83 ALA A O 1
ATOM 658 N N . VAL A 1 84 ? 16.317 1.853 -30.021 1.00 91.75 84 VAL A N 1
ATOM 659 C CA . VAL A 1 84 ? 17.598 2.484 -30.395 1.00 91.75 84 VAL A CA 1
ATOM 660 C C . VAL A 1 84 ? 18.740 1.464 -30.383 1.00 91.75 84 VAL A C 1
ATOM 662 O O . VAL A 1 84 ? 19.566 1.448 -31.300 1.00 91.75 84 VAL A O 1
ATOM 665 N N . LEU A 1 85 ? 18.768 0.563 -29.394 1.00 88.88 85 LEU A N 1
ATOM 666 C CA . LEU A 1 85 ? 19.755 -0.516 -29.336 1.00 88.88 85 LEU A CA 1
ATOM 667 C C . LEU A 1 85 ? 19.663 -1.417 -30.581 1.00 88.88 85 LEU A C 1
ATOM 669 O O . LEU A 1 85 ? 20.689 -1.681 -31.213 1.00 88.88 85 LEU A O 1
ATOM 673 N N . ALA A 1 86 ? 18.447 -1.818 -30.965 1.00 90.12 86 ALA A N 1
ATOM 674 C CA . ALA A 1 86 ? 18.177 -2.689 -32.112 1.00 90.12 86 ALA A CA 1
ATOM 675 C C . ALA A 1 86 ? 18.384 -2.019 -33.485 1.00 90.12 86 ALA A C 1
ATOM 677 O O . ALA A 1 86 ? 18.558 -2.713 -34.486 1.00 90.12 86 ALA A O 1
ATOM 678 N N . ASN A 1 87 ? 18.378 -0.686 -33.559 1.00 86.69 87 ASN A N 1
ATOM 679 C CA . ASN A 1 87 ? 18.564 0.040 -34.812 1.00 86.69 87 ASN A CA 1
ATOM 680 C C . ASN A 1 87 ? 20.041 0.033 -35.254 1.00 86.69 87 ASN A C 1
ATOM 682 O O . ASN A 1 87 ? 20.879 0.735 -34.685 1.00 86.69 87 ASN A O 1
ATOM 686 N N . GLU A 1 88 ? 20.370 -0.723 -36.303 1.00 81.81 88 GLU A N 1
ATOM 687 C CA . GLU A 1 88 ? 21.727 -0.814 -36.876 1.00 81.81 88 GLU A CA 1
ATOM 688 C C . GLU A 1 88 ? 22.250 0.512 -37.451 1.00 81.81 88 GLU A C 1
ATOM 690 O O . GLU A 1 88 ? 23.458 0.685 -37.585 1.00 81.81 88 GLU A O 1
ATOM 695 N N . GLN A 1 89 ? 21.355 1.450 -37.775 1.00 83.88 89 GLN A N 1
ATOM 696 C CA . GLN A 1 89 ? 21.689 2.781 -38.292 1.00 83.88 89 GLN A CA 1
ATOM 697 C C . GLN A 1 89 ? 21.659 3.866 -37.205 1.00 83.88 89 GLN A C 1
ATOM 699 O O . GLN A 1 89 ? 21.795 5.045 -37.530 1.00 83.88 89 GLN A O 1
ATOM 704 N N . ALA A 1 90 ? 21.457 3.496 -35.933 1.00 84.00 90 ALA A N 1
ATOM 705 C CA . ALA A 1 90 ? 21.460 4.455 -34.834 1.00 84.00 90 ALA A CA 1
ATOM 706 C C . ALA A 1 90 ? 22.799 5.195 -34.771 1.00 84.00 90 ALA A C 1
ATOM 708 O O . ALA A 1 90 ? 23.866 4.588 -34.837 1.00 84.00 90 ALA A O 1
ATOM 709 N N . THR A 1 91 ? 22.725 6.506 -34.612 1.00 86.88 91 THR A N 1
ATOM 710 C CA . THR A 1 91 ? 23.860 7.409 -34.448 1.00 86.88 91 THR A CA 1
ATOM 711 C C . THR A 1 91 ? 24.320 7.455 -32.992 1.00 86.88 91 THR A C 1
ATOM 713 O O . THR A 1 91 ? 23.553 7.183 -32.067 1.00 86.88 91 THR A O 1
ATOM 716 N N . GLN A 1 92 ? 25.567 7.878 -32.759 1.00 82.69 92 GLN A N 1
ATOM 717 C CA . GLN A 1 92 ? 26.080 8.064 -31.397 1.00 82.69 92 GLN A CA 1
ATOM 718 C C . GLN A 1 92 ? 25.233 9.054 -30.587 1.00 82.69 92 GLN A C 1
ATOM 720 O O . GLN A 1 92 ? 25.020 8.845 -29.398 1.00 82.69 92 GLN A O 1
ATOM 725 N N . THR A 1 93 ? 24.699 10.098 -31.227 1.00 86.75 93 THR A N 1
ATOM 726 C CA . THR A 1 93 ? 23.804 11.066 -30.579 1.00 86.75 93 THR A CA 1
ATOM 727 C C . THR A 1 93 ? 22.501 10.419 -30.112 1.00 86.75 93 THR A C 1
ATOM 729 O O . THR A 1 93 ? 22.064 10.694 -29.000 1.00 86.75 93 THR A O 1
ATOM 732 N N . GLU A 1 94 ? 21.899 9.540 -30.917 1.00 87.88 94 GLU A N 1
ATOM 733 C CA . GLU A 1 94 ? 20.681 8.813 -30.531 1.00 87.88 94 GLU A CA 1
ATOM 734 C C . GLU A 1 94 ? 20.947 7.842 -29.378 1.00 87.88 94 GLU A C 1
ATOM 736 O O . GLU A 1 94 ? 20.154 7.771 -28.442 1.00 87.88 94 GLU A O 1
ATOM 741 N N . VAL A 1 95 ? 22.084 7.141 -29.402 1.00 88.12 95 VAL A N 1
ATOM 742 C CA . VAL A 1 95 ? 22.480 6.233 -28.316 1.00 88.12 95 VAL A CA 1
ATOM 743 C C . VAL A 1 95 ? 22.739 7.001 -27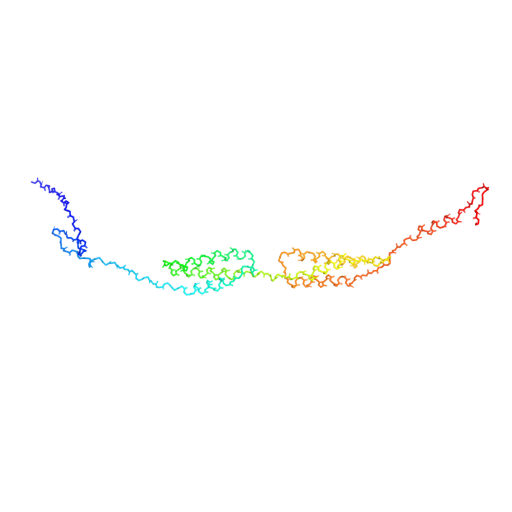.021 1.00 88.12 95 VAL A C 1
ATOM 745 O O . VAL A 1 95 ? 22.219 6.617 -25.975 1.00 88.12 95 VAL A O 1
ATOM 748 N N . SER A 1 96 ? 23.475 8.113 -27.078 1.00 88.19 96 SER A N 1
ATOM 749 C CA . SER A 1 96 ? 23.716 8.967 -25.911 1.00 88.19 96 SER A CA 1
ATOM 750 C C . SER A 1 96 ? 22.417 9.551 -25.349 1.00 88.19 96 SER A C 1
ATOM 752 O O . SER A 1 96 ? 22.211 9.510 -24.139 1.00 88.19 96 SER A O 1
ATOM 754 N N . ALA A 1 97 ? 21.503 10.014 -26.208 1.00 91.81 97 ALA A N 1
ATOM 755 C CA . ALA A 1 97 ? 20.199 10.515 -25.778 1.00 91.81 97 ALA A CA 1
ATOM 756 C C . ALA A 1 97 ? 19.340 9.419 -25.121 1.00 91.81 97 ALA A C 1
ATOM 758 O O . ALA A 1 97 ? 18.681 9.674 -24.114 1.00 91.81 97 ALA A O 1
ATOM 759 N N . ALA A 1 98 ? 19.363 8.192 -25.653 1.00 92.19 98 ALA A N 1
ATOM 760 C CA . ALA A 1 98 ? 18.646 7.060 -25.069 1.00 92.19 98 ALA A CA 1
ATOM 761 C C . ALA A 1 98 ? 19.172 6.702 -23.669 1.00 92.19 98 ALA A C 1
ATOM 763 O O . ALA A 1 98 ? 18.371 6.454 -22.768 1.00 92.19 98 ALA A O 1
ATOM 764 N N . VAL A 1 99 ? 20.495 6.731 -23.468 1.00 92.06 99 VAL A N 1
ATOM 765 C CA . VAL A 1 99 ? 21.124 6.525 -22.151 1.00 92.06 99 VAL A CA 1
ATOM 766 C C . VAL A 1 99 ? 20.687 7.606 -21.159 1.00 92.06 99 VAL A C 1
ATOM 768 O O . VAL A 1 99 ? 20.209 7.282 -20.074 1.00 92.06 99 VAL A O 1
ATOM 771 N N . GLU A 1 100 ? 20.791 8.887 -21.525 1.00 93.69 100 GLU A N 1
ATOM 772 C CA . GLU A 1 100 ? 20.403 9.992 -20.635 1.00 93.69 100 GLU A CA 1
ATOM 773 C C . GLU A 1 100 ? 18.916 9.936 -20.256 1.00 93.69 100 GLU A C 1
ATOM 775 O O . GLU A 1 100 ? 18.554 10.110 -19.088 1.00 93.69 100 GLU A O 1
ATOM 780 N N . ASN A 1 101 ? 18.044 9.656 -21.228 1.00 93.81 101 ASN A N 1
ATOM 781 C CA . ASN A 1 101 ? 16.609 9.533 -20.986 1.00 93.81 101 ASN A CA 1
ATOM 782 C C . ASN A 1 101 ? 16.291 8.349 -20.069 1.00 93.81 101 ASN A C 1
ATOM 784 O O . ASN A 1 101 ? 15.501 8.504 -19.135 1.00 93.81 101 ASN A O 1
ATOM 788 N N . LEU A 1 102 ? 16.917 7.191 -20.299 1.00 93.69 102 LEU A N 1
ATOM 789 C CA . LEU A 1 102 ? 16.717 6.001 -19.477 1.00 93.69 102 LEU A CA 1
ATOM 790 C C . LEU A 1 102 ? 17.216 6.212 -18.043 1.00 93.69 102 LEU A C 1
ATOM 792 O O .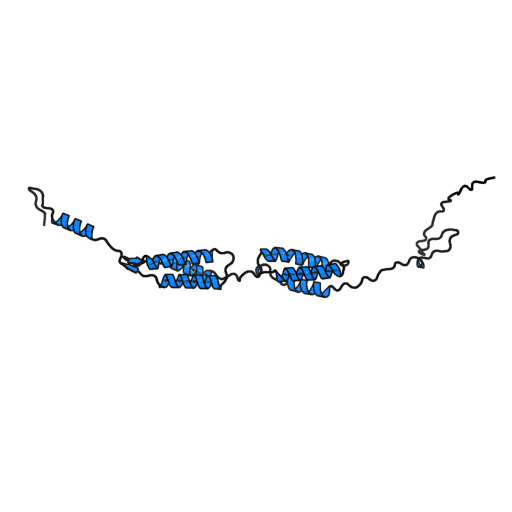 LEU A 1 102 ? 16.525 5.834 -17.100 1.00 93.69 102 LEU A O 1
ATOM 796 N N . GLU A 1 103 ? 18.362 6.867 -17.854 1.00 93.31 103 GLU A N 1
ATOM 797 C CA . GLU A 1 103 ? 18.891 7.205 -16.528 1.00 93.31 103 GLU A CA 1
ATOM 798 C C . GLU A 1 103 ? 17.979 8.190 -15.781 1.00 93.31 103 GLU A C 1
ATOM 800 O O . GLU A 1 103 ? 17.642 7.997 -14.606 1.00 93.31 103 GLU A O 1
ATOM 805 N N . LYS A 1 104 ? 17.494 9.219 -16.481 1.00 94.00 104 LYS A N 1
ATOM 806 C CA . LYS A 1 104 ? 16.545 10.182 -15.921 1.00 94.00 104 LYS A CA 1
ATOM 807 C C . LYS A 1 104 ? 15.224 9.515 -15.538 1.00 94.00 104 LYS A C 1
ATOM 809 O O . LYS A 1 104 ? 14.700 9.786 -14.464 1.00 94.00 104 LYS A O 1
ATOM 814 N N . ALA A 1 105 ? 14.704 8.621 -16.370 1.00 92.94 105 ALA A N 1
ATOM 815 C CA . ALA A 1 105 ? 13.490 7.873 -16.065 1.00 92.94 105 ALA A CA 1
ATOM 816 C C . ALA A 1 105 ? 13.693 6.913 -14.885 1.00 92.94 105 ALA A C 1
ATOM 818 O O . ALA A 1 105 ? 12.871 6.859 -13.974 1.00 92.94 105 ALA A O 1
ATOM 819 N N . ALA A 1 106 ? 14.820 6.197 -14.860 1.00 92.19 106 ALA A N 1
ATOM 820 C CA . ALA A 1 106 ? 15.160 5.269 -13.787 1.00 92.19 106 ALA A CA 1
ATOM 821 C C . ALA A 1 106 ? 15.343 5.972 -12.433 1.00 92.19 106 ALA A C 1
ATOM 823 O O . ALA A 1 106 ? 15.025 5.387 -11.401 1.00 92.19 106 ALA A O 1
ATOM 824 N N . SER A 1 107 ? 15.835 7.216 -12.419 1.00 92.19 107 SER A N 1
ATOM 825 C CA . SER A 1 107 ? 15.963 8.022 -11.193 1.00 92.19 107 SER A CA 1
ATOM 826 C C . SER A 1 107 ? 14.638 8.612 -10.698 1.00 92.19 107 SER A C 1
ATOM 828 O O . SER A 1 107 ? 14.533 8.957 -9.524 1.00 92.19 107 SER A O 1
ATOM 830 N N . GLN A 1 108 ? 13.622 8.688 -11.562 1.00 93.19 108 GLN A N 1
ATOM 831 C CA . GLN A 1 108 ? 12.258 9.096 -11.206 1.00 93.19 108 GLN A CA 1
ATOM 832 C C . GLN A 1 108 ? 11.376 7.932 -10.746 1.00 93.19 108 GLN A C 1
ATOM 834 O O . GLN A 1 108 ? 10.258 8.170 -10.298 1.00 93.19 108 GLN A O 1
ATOM 839 N N . LEU A 1 109 ? 11.845 6.685 -10.858 1.00 90.69 109 LEU A N 1
ATOM 840 C CA . LEU A 1 109 ? 11.102 5.533 -10.365 1.00 90.69 109 LEU A CA 1
ATOM 841 C C . LEU A 1 109 ? 10.928 5.615 -8.850 1.00 90.69 109 LEU A C 1
ATOM 843 O O . LEU A 1 109 ? 11.891 5.547 -8.084 1.00 90.69 109 LEU A O 1
ATOM 847 N N . GLU A 1 110 ? 9.675 5.661 -8.423 1.00 86.19 110 GLU A N 1
ATOM 848 C CA . GLU A 1 110 ? 9.310 5.589 -7.018 1.00 86.19 110 GLU A CA 1
ATOM 849 C C . GLU A 1 110 ? 8.911 4.160 -6.697 1.00 86.19 110 GLU A C 1
ATOM 851 O O . GLU A 1 110 ? 8.023 3.590 -7.335 1.00 86.19 110 GLU A O 1
ATOM 856 N N . LYS A 1 111 ? 9.574 3.564 -5.704 1.00 82.56 111 LYS A N 1
ATOM 857 C CA . LYS A 1 111 ? 9.164 2.251 -5.219 1.00 82.56 111 LYS A CA 1
ATOM 858 C C . LYS A 1 111 ? 7.754 2.344 -4.653 1.00 82.56 111 LYS A C 1
ATOM 860 O O . LYS A 1 111 ? 7.424 3.291 -3.938 1.00 82.56 111 LYS A O 1
ATOM 865 N N . MET A 1 112 ? 6.939 1.345 -4.956 1.00 74.31 112 MET A N 1
ATOM 866 C CA . MET A 1 112 ? 5.699 1.147 -4.234 1.00 74.31 112 MET A CA 1
ATOM 867 C C . MET A 1 112 ? 6.076 0.944 -2.761 1.00 74.31 112 MET A C 1
ATOM 869 O O . MET A 1 112 ? 7.043 0.222 -2.491 1.00 74.31 112 MET A O 1
ATOM 873 N N . PRO A 1 113 ? 5.381 1.587 -1.806 1.00 67.00 113 PRO A N 1
ATOM 874 C CA . PRO A 1 113 ? 5.541 1.196 -0.414 1.00 67.00 113 PRO A CA 1
ATOM 875 C C . PRO A 1 113 ? 5.323 -0.318 -0.337 1.00 67.00 113 PRO A C 1
ATOM 877 O O . PRO A 1 113 ? 4.422 -0.832 -1.010 1.00 67.00 113 PRO A O 1
ATOM 880 N N . ASP A 1 114 ? 6.169 -1.028 0.423 1.00 65.19 114 ASP A N 1
ATOM 881 C CA . ASP A 1 114 ? 5.931 -2.438 0.748 1.00 65.19 114 ASP A CA 1
ATOM 882 C C . ASP A 1 114 ? 4.446 -2.597 1.060 1.00 65.19 114 ASP A C 1
ATOM 884 O O . ASP A 1 114 ? 3.888 -1.744 1.757 1.00 65.19 114 ASP A O 1
ATOM 888 N N . VAL A 1 115 ? 3.799 -3.624 0.495 1.00 59.84 115 VAL A N 1
ATOM 889 C CA . VAL A 1 115 ? 2.375 -3.886 0.731 1.00 59.84 115 VAL A CA 1
ATOM 890 C C . VAL A 1 115 ? 2.223 -4.132 2.223 1.00 59.84 115 VAL A C 1
ATOM 892 O O . VAL A 1 115 ? 2.436 -5.239 2.716 1.00 59.84 115 VAL A O 1
ATOM 895 N N . ALA A 1 116 ? 1.956 -3.055 2.946 1.00 62.16 116 ALA A N 1
ATOM 896 C CA . ALA A 1 116 ? 2.100 -3.039 4.376 1.00 62.16 116 ALA A CA 1
ATOM 897 C C . ALA A 1 116 ? 1.009 -3.950 4.937 1.00 62.16 116 ALA A C 1
ATOM 899 O O . ALA A 1 116 ? -0.154 -3.889 4.519 1.00 62.16 116 ALA A O 1
ATOM 900 N N . ASN A 1 117 ? 1.400 -4.889 5.793 1.00 73.25 117 ASN A N 1
ATOM 901 C CA . ASN A 1 117 ? 0.505 -5.945 6.227 1.00 73.25 117 ASN A CA 1
ATOM 902 C C . ASN A 1 117 ? -0.560 -5.344 7.147 1.00 73.25 117 ASN A C 1
ATOM 904 O O . ASN A 1 117 ? -0.301 -5.027 8.306 1.00 73.25 117 ASN A O 1
ATOM 908 N N . LYS A 1 118 ? -1.778 -5.201 6.622 1.00 83.75 118 LYS A N 1
ATOM 909 C CA . LYS A 1 118 ? -2.907 -4.617 7.353 1.00 83.75 118 LYS A CA 1
ATOM 910 C C . LYS A 1 118 ? -3.607 -5.604 8.287 1.00 83.75 118 LYS A C 1
ATOM 912 O O . LYS A 1 118 ? -4.542 -5.194 8.966 1.00 83.75 118 LYS A O 1
ATOM 917 N N . ALA A 1 119 ? -3.189 -6.872 8.345 1.00 87.38 119 ALA A N 1
ATOM 918 C CA . ALA A 1 119 ? -3.881 -7.896 9.130 1.00 87.38 119 ALA A CA 1
ATOM 919 C C . ALA A 1 119 ? -3.934 -7.554 10.629 1.00 87.38 119 ALA A C 1
ATOM 921 O O . ALA A 1 119 ? -4.966 -7.734 11.277 1.00 87.38 119 ALA A O 1
ATOM 922 N N . ASP A 1 120 ? -2.845 -7.016 11.185 1.00 87.38 120 ASP A N 1
ATOM 923 C CA . ASP A 1 120 ? -2.802 -6.614 12.594 1.00 87.38 120 ASP A CA 1
ATOM 924 C C . ASP A 1 120 ? -3.708 -5.415 12.891 1.00 87.38 120 ASP A C 1
ATOM 926 O O . ASP A 1 120 ? -4.409 -5.408 13.910 1.00 87.38 120 ASP A O 1
ATOM 930 N N . LEU A 1 121 ? -3.738 -4.435 11.984 1.00 91.62 121 LEU A N 1
ATOM 931 C CA . LEU A 1 121 ? -4.616 -3.271 12.078 1.00 91.62 121 LEU A CA 1
ATOM 932 C C . LEU A 1 121 ? -6.087 -3.677 11.945 1.00 91.62 121 LEU A C 1
ATOM 934 O O . LEU A 1 121 ? -6.915 -3.245 12.743 1.00 91.62 121 LEU A O 1
ATOM 938 N N . GLU A 1 122 ? -6.412 -4.550 10.988 1.00 92.06 122 GLU A N 1
ATOM 939 C CA . GLU A 1 122 ? -7.757 -5.105 10.810 1.00 92.06 122 GLU A CA 1
ATOM 940 C C . GLU A 1 122 ? -8.232 -5.802 12.082 1.00 92.06 122 GLU A C 1
ATOM 942 O O . GLU A 1 122 ? -9.322 -5.520 12.584 1.00 92.06 122 GLU A O 1
ATOM 947 N N . LYS A 1 123 ? -7.386 -6.664 12.654 1.00 91.50 123 LYS A N 1
ATOM 948 C CA . LYS A 1 123 ? -7.690 -7.364 13.900 1.00 91.50 123 LYS A CA 1
ATOM 949 C C . LYS A 1 123 ? -7.934 -6.384 15.048 1.00 91.50 123 LYS A C 1
ATOM 951 O O . LYS A 1 123 ? -8.906 -6.553 15.779 1.00 91.50 123 LYS A O 1
ATOM 956 N N . ALA A 1 124 ? -7.106 -5.349 15.188 1.00 92.88 124 ALA A N 1
ATOM 957 C CA . ALA A 1 124 ? -7.291 -4.326 16.217 1.00 92.88 124 ALA A CA 1
ATOM 958 C C . ALA A 1 124 ? -8.609 -3.546 16.032 1.00 92.88 124 ALA A C 1
ATOM 960 O O . ALA A 1 124 ? -9.309 -3.288 17.012 1.00 92.88 124 ALA A O 1
ATOM 961 N N . ILE A 1 125 ? -8.990 -3.225 14.788 1.00 94.06 125 ILE A N 1
ATOM 962 C CA . ILE A 1 125 ? -10.283 -2.594 14.467 1.00 94.06 125 ILE A CA 1
ATOM 963 C C . ILE A 1 125 ? -11.440 -3.501 14.888 1.00 94.06 125 ILE A C 1
ATOM 965 O O . ILE A 1 125 ? -12.362 -3.043 15.564 1.00 94.06 125 ILE A O 1
ATOM 969 N N . GLN A 1 126 ? -11.383 -4.790 14.547 1.00 93.38 126 GLN A N 1
ATOM 970 C CA . GLN A 1 126 ? -12.411 -5.753 14.949 1.00 93.38 126 GLN A CA 1
ATOM 971 C C . GLN A 1 126 ? -12.498 -5.898 16.473 1.00 93.38 126 GLN A C 1
ATOM 973 O O . GLN A 1 126 ? -13.597 -5.906 17.024 1.00 93.38 126 GLN A O 1
ATOM 978 N N . GLU A 1 127 ? -11.361 -5.961 17.170 1.00 90.94 127 GLU A N 1
ATOM 979 C CA . GLU A 1 127 ? -11.316 -6.011 18.635 1.00 90.94 127 GLU A CA 1
ATOM 980 C C . GLU A 1 127 ? -11.975 -4.777 19.265 1.00 90.94 127 GLU A C 1
ATOM 982 O O . GLU A 1 127 ? -12.806 -4.925 20.163 1.00 90.94 127 GLU A O 1
ATOM 987 N N . GLY A 1 128 ? -11.665 -3.574 18.770 1.00 89.94 128 GLY A N 1
ATOM 988 C CA . GLY A 1 128 ? -12.257 -2.328 19.259 1.00 89.94 128 GLY A CA 1
ATOM 989 C C . GLY A 1 128 ? -13.767 -2.246 19.025 1.00 89.94 128 GLY A C 1
ATOM 990 O O . GLY A 1 128 ? -14.502 -1.862 19.931 1.00 89.94 128 GLY A O 1
ATOM 991 N N . LEU A 1 129 ? -14.249 -2.677 17.855 1.00 90.38 129 LEU A N 1
ATOM 992 C CA . LEU A 1 129 ? -15.684 -2.717 17.534 1.00 90.38 129 LEU A CA 1
ATOM 993 C C . LEU A 1 129 ? -16.444 -3.799 18.315 1.00 90.38 129 LEU A C 1
ATOM 995 O O . LEU A 1 129 ? -17.634 -3.656 18.603 1.00 90.38 129 LEU A O 1
ATOM 999 N N . ALA A 1 130 ? -15.775 -4.901 18.652 1.00 91.75 130 ALA A N 1
ATOM 1000 C CA . ALA A 1 130 ? -16.371 -5.986 19.417 1.00 91.75 130 ALA A CA 1
ATOM 1001 C C . ALA A 1 130 ? -16.490 -5.661 20.913 1.00 91.75 130 ALA A C 1
ATOM 1003 O O . ALA A 1 130 ? -17.296 -6.308 21.597 1.00 91.75 130 ALA A O 1
ATOM 1004 N N . LYS A 1 131 ? -15.727 -4.683 21.427 1.00 87.94 131 LYS A N 1
ATOM 1005 C CA . LYS A 1 131 ? -15.765 -4.307 22.842 1.00 87.94 131 LYS A CA 1
ATOM 1006 C C . LYS A 1 131 ? -17.133 -3.769 23.237 1.00 87.94 131 LYS A C 1
ATOM 1008 O O . LYS A 1 131 ? -17.661 -2.823 22.664 1.00 87.94 131 LYS A O 1
ATOM 1013 N N . LYS A 1 132 ? -17.691 -4.402 24.263 1.00 86.94 132 LYS A N 1
ATOM 1014 C CA . LYS A 1 132 ? -18.933 -4.008 24.918 1.00 86.94 132 LYS A CA 1
ATOM 1015 C C . LYS A 1 132 ? -18.665 -3.877 26.412 1.00 86.94 132 LYS A C 1
ATOM 1017 O O . LYS A 1 132 ? -17.841 -4.646 26.916 1.00 86.94 132 LYS A O 1
ATOM 1022 N N . PRO A 1 133 ? -19.320 -2.923 27.085 1.00 86.75 133 PRO A N 1
ATOM 1023 C CA . PRO A 1 133 ? -19.210 -2.801 28.525 1.00 86.75 133 PRO A CA 1
ATOM 1024 C C . PRO A 1 133 ? -19.841 -4.020 29.205 1.00 86.75 133 PRO A C 1
ATOM 1026 O O . PRO A 1 133 ? -20.689 -4.704 28.619 1.00 86.75 133 PRO A O 1
ATOM 1029 N N . SER A 1 134 ? -19.424 -4.292 30.438 1.00 87.19 134 SER A N 1
ATOM 1030 C CA . SER A 1 134 ? -20.013 -5.348 31.266 1.00 87.19 134 SER A CA 1
ATOM 1031 C C . SER A 1 134 ? -21.505 -5.106 31.540 1.00 87.19 134 SER A C 1
ATOM 1033 O O . SER A 1 134 ? -21.978 -3.969 31.519 1.00 87.19 134 SER A O 1
ATOM 1035 N N . ASP A 1 135 ? -22.253 -6.166 31.867 1.00 85.12 135 ASP A N 1
ATOM 1036 C CA . ASP A 1 135 ? -23.667 -6.060 32.253 1.00 85.12 135 ASP A CA 1
ATOM 1037 C C . ASP A 1 135 ? -23.883 -5.033 33.378 1.00 85.12 135 ASP A C 1
ATOM 1039 O O . ASP A 1 135 ? -23.250 -5.086 34.435 1.00 85.12 135 ASP A O 1
ATOM 1043 N N . GLY A 1 136 ? -24.796 -4.086 33.144 1.00 81.50 136 GLY A N 1
ATOM 1044 C CA . GLY A 1 136 ? -25.090 -2.995 34.077 1.00 81.50 136 GLY A CA 1
ATOM 1045 C C . GLY A 1 136 ? -24.035 -1.882 34.129 1.00 81.50 136 GLY A C 1
ATOM 1046 O O . GLY A 1 136 ? -24.141 -0.999 34.985 1.00 81.50 136 GLY A O 1
ATOM 1047 N N . GLN A 1 137 ? -23.046 -1.896 33.233 1.00 89.00 137 GLN A N 1
ATOM 1048 C CA . GLN A 1 137 ? -22.049 -0.840 33.069 1.00 89.00 137 GLN A CA 1
ATOM 1049 C C . GLN A 1 137 ? -22.133 -0.187 31.684 1.00 89.00 137 GLN A C 1
ATOM 1051 O O . GLN A 1 137 ? -22.695 -0.728 30.733 1.00 89.00 137 GLN A O 1
ATOM 1056 N N . GLU A 1 138 ? -21.553 0.999 31.581 1.00 88.50 138 GLU A N 1
ATOM 1057 C CA . GLU A 1 138 ? -21.347 1.748 30.346 1.00 88.50 138 GLU A CA 1
ATOM 1058 C C . GLU A 1 138 ? -19.895 2.231 30.288 1.00 88.50 138 GLU A C 1
ATOM 1060 O O . GLU A 1 138 ? -19.250 2.415 31.320 1.00 88.50 138 GLU A O 1
ATOM 1065 N N . PHE A 1 139 ? -19.354 2.435 29.088 1.00 91.25 139 PHE A N 1
ATOM 1066 C CA . PHE A 1 139 ? -18.054 3.092 28.968 1.00 91.25 139 PHE A CA 1
ATOM 1067 C C . PHE A 1 139 ? -18.177 4.562 29.361 1.00 91.25 139 PHE A C 1
ATOM 1069 O O . PHE A 1 139 ? -19.150 5.220 28.991 1.00 91.25 139 PHE A O 1
ATOM 1076 N N . THR A 1 140 ? -17.179 5.091 30.067 1.00 91.81 140 THR A N 1
ATOM 1077 C CA . THR A 1 140 ? -17.132 6.527 30.359 1.00 91.81 140 THR A CA 1
ATOM 1078 C C . THR A 1 140 ? -17.075 7.319 29.054 1.00 91.81 140 THR A C 1
ATOM 1080 O O . THR A 1 140 ? -16.383 6.915 28.117 1.00 91.81 140 THR A O 1
ATOM 1083 N N . GLU A 1 141 ? -17.763 8.463 28.984 1.00 89.44 141 GLU A N 1
ATOM 1084 C CA . GLU A 1 141 ? -17.793 9.280 27.760 1.00 89.44 141 GLU A CA 1
ATOM 1085 C C . GLU A 1 141 ? -16.388 9.659 27.276 1.00 89.44 141 GLU A C 1
ATOM 1087 O O . GLU A 1 141 ? -16.116 9.619 26.078 1.00 89.44 141 GLU A O 1
ATOM 1092 N N . GLU A 1 142 ? -15.475 9.957 28.205 1.00 89.88 142 GLU A N 1
ATOM 1093 C CA . GLU A 1 142 ? -14.085 10.301 27.896 1.00 89.88 142 GLU A CA 1
ATOM 1094 C C . GLU A 1 142 ? -13.362 9.155 27.174 1.00 89.88 142 GLU A C 1
ATOM 1096 O O . GLU A 1 142 ? -12.819 9.350 26.088 1.00 89.88 142 GLU A O 1
ATOM 1101 N N . THR A 1 143 ? -13.395 7.940 27.732 1.00 91.62 143 THR A N 1
ATOM 1102 C CA . THR A 1 143 ? -12.660 6.803 27.150 1.00 91.62 143 THR A CA 1
ATOM 1103 C C . THR A 1 143 ? -13.347 6.244 25.909 1.00 91.62 143 THR A C 1
ATOM 1105 O O . THR A 1 143 ? -12.675 5.825 24.966 1.00 91.62 143 THR A O 1
ATOM 1108 N N . LYS A 1 144 ? -14.682 6.315 25.857 1.00 91.12 144 LYS A N 1
ATOM 1109 C CA . LYS A 1 144 ? -15.470 5.980 24.670 1.00 91.12 144 LYS A CA 1
ATOM 1110 C C . LYS A 1 144 ? -15.110 6.885 23.493 1.00 91.12 144 LYS A C 1
ATOM 1112 O O . LYS A 1 144 ? -14.858 6.382 22.402 1.00 91.12 144 LYS A O 1
ATOM 1117 N N . LYS A 1 145 ? -15.034 8.200 23.714 1.00 92.75 145 LYS A N 1
ATOM 1118 C CA . LYS A 1 145 ? -14.678 9.162 22.665 1.00 92.75 145 LYS A CA 1
ATOM 1119 C C . LYS A 1 145 ? -13.267 8.913 22.125 1.00 92.75 145 LYS A C 1
ATOM 1121 O O . LYS A 1 145 ? -13.077 8.895 20.913 1.00 92.75 145 LYS A O 1
ATOM 1126 N N . VAL A 1 146 ? -12.300 8.649 23.007 1.00 94.00 146 VAL A N 1
ATOM 1127 C CA . VAL A 1 146 ? -10.921 8.307 22.607 1.00 94.00 146 VAL A CA 1
ATOM 1128 C C . VAL A 1 146 ? -10.883 7.039 21.742 1.00 94.00 146 VAL A C 1
ATOM 1130 O O . VAL A 1 146 ? -10.154 6.995 20.748 1.00 94.00 146 VAL A O 1
ATOM 1133 N N . LEU A 1 147 ? -11.684 6.020 22.075 1.00 92.50 147 LEU A N 1
ATOM 1134 C CA . LEU A 1 147 ? -11.804 4.809 21.260 1.00 92.50 147 LEU A CA 1
ATOM 1135 C C . LEU A 1 147 ? -12.413 5.102 19.882 1.00 92.50 147 LEU A C 1
ATOM 1137 O O . LEU A 1 147 ? -11.886 4.625 18.881 1.00 92.50 147 LEU A O 1
ATOM 1141 N N . GLU A 1 148 ? -13.501 5.870 19.819 1.00 93.00 148 GLU A N 1
ATOM 1142 C CA . GLU A 1 148 ? -14.173 6.227 18.561 1.00 93.00 148 GLU A CA 1
ATOM 1143 C C . GLU A 1 148 ? -13.244 7.012 17.622 1.00 93.00 148 GLU A C 1
ATOM 1145 O O . GLU A 1 148 ? -13.137 6.681 16.440 1.00 93.00 148 GLU A O 1
ATOM 1150 N N . GLU A 1 149 ? -12.514 7.998 18.151 1.00 94.44 149 GLU A N 1
ATOM 1151 C CA . GLU A 1 149 ? -11.518 8.764 17.392 1.00 94.44 149 GLU A CA 1
ATOM 1152 C C . GLU A 1 149 ? -10.377 7.867 16.886 1.00 94.44 149 GLU A C 1
ATOM 1154 O O . GLU A 1 149 ? -9.991 7.944 15.716 1.00 94.44 149 GLU A O 1
ATOM 1159 N N . SER A 1 150 ? -9.882 6.960 17.734 1.00 94.44 150 SER A N 1
ATOM 1160 C CA . SER A 1 150 ? -8.820 6.015 17.364 1.00 94.44 150 SER A CA 1
ATOM 1161 C C . SER A 1 150 ? -9.284 4.999 16.316 1.00 94.44 150 SER A C 1
ATOM 1163 O O . SER A 1 150 ? -8.533 4.681 15.395 1.00 94.44 150 SER A O 1
ATOM 1165 N N . LEU A 1 151 ? -10.529 4.515 16.406 1.00 94.06 151 LEU A N 1
ATOM 1166 C CA . LEU A 1 151 ? -11.137 3.631 15.409 1.00 94.06 151 LEU A CA 1
ATOM 1167 C C . LEU A 1 151 ? -11.297 4.337 14.062 1.00 94.06 151 LEU A C 1
ATOM 1169 O O . LEU A 1 151 ? -10.968 3.755 13.030 1.00 94.06 151 LEU A O 1
ATOM 1173 N N . ALA A 1 152 ? -11.755 5.590 14.061 1.00 95.00 152 ALA A N 1
ATOM 1174 C CA . ALA A 1 152 ? -11.879 6.380 12.839 1.00 95.00 152 ALA A CA 1
ATOM 1175 C C . ALA A 1 152 ? -10.512 6.607 12.170 1.00 95.00 152 ALA A C 1
ATOM 1177 O O . ALA A 1 152 ? -10.380 6.445 10.954 1.00 95.00 152 ALA A O 1
ATOM 1178 N N . ALA A 1 153 ? -9.477 6.924 12.956 1.00 93.81 153 ALA A N 1
ATOM 1179 C CA . ALA A 1 153 ? -8.112 7.063 12.454 1.00 93.81 153 ALA A CA 1
ATOM 1180 C C . ALA A 1 153 ? -7.579 5.741 11.872 1.00 93.81 153 ALA A C 1
ATOM 1182 O O . ALA A 1 153 ? -7.089 5.721 10.743 1.00 93.81 153 ALA A O 1
ATOM 1183 N N . ALA A 1 154 ? -7.745 4.629 12.593 1.00 93.94 154 ALA A N 1
ATOM 1184 C CA . ALA A 1 154 ? -7.334 3.300 12.145 1.00 93.94 154 ALA A CA 1
ATOM 1185 C C . ALA A 1 154 ? -8.038 2.873 10.846 1.00 93.94 154 ALA A C 1
ATOM 1187 O O . ALA A 1 154 ? -7.387 2.383 9.926 1.00 93.94 154 ALA A O 1
ATOM 1188 N N . GLN A 1 155 ? -9.347 3.111 10.723 1.00 93.44 155 GLN A N 1
ATOM 1189 C CA . GLN A 1 155 ? -10.106 2.819 9.502 1.00 93.44 155 GLN A CA 1
ATOM 1190 C C . GLN A 1 155 ? -9.643 3.665 8.313 1.00 93.44 155 GLN A C 1
ATOM 1192 O O . GLN A 1 155 ? -9.561 3.158 7.195 1.00 93.44 155 GLN A O 1
ATOM 1197 N N . LYS A 1 156 ? -9.296 4.937 8.543 1.00 93.31 156 LYS A N 1
ATOM 1198 C CA . LYS A 1 156 ? -8.750 5.807 7.497 1.00 93.31 156 LYS A CA 1
ATOM 1199 C C . LYS A 1 156 ? -7.425 5.264 6.961 1.00 93.31 156 LYS A C 1
ATOM 1201 O O . LYS A 1 156 ? -7.270 5.173 5.748 1.00 93.31 156 LYS A O 1
ATOM 1206 N N . VAL A 1 157 ? -6.517 4.857 7.850 1.00 91.12 157 VAL A N 1
ATOM 1207 C CA . VAL A 1 157 ? -5.230 4.230 7.490 1.00 91.12 157 VAL A CA 1
ATOM 1208 C C . VAL A 1 157 ? -5.454 2.899 6.765 1.00 91.12 157 VAL A C 1
ATOM 1210 O O . VAL A 1 157 ? -4.840 2.613 5.736 1.00 91.12 157 VAL A O 1
ATOM 1213 N N . PHE A 1 158 ? -6.415 2.101 7.233 1.00 88.62 158 PHE A N 1
ATOM 1214 C CA . PHE A 1 158 ? -6.781 0.844 6.590 1.00 88.62 158 PHE A CA 1
ATOM 1215 C C . PHE A 1 158 ? -7.321 1.042 5.162 1.00 88.62 158 PHE A C 1
ATOM 1217 O O . PHE A 1 158 ? -6.991 0.256 4.275 1.00 88.62 158 PHE A O 1
ATOM 1224 N N . ALA A 1 159 ? -8.079 2.111 4.904 1.00 89.00 159 ALA A N 1
ATOM 1225 C CA . ALA A 1 159 ? -8.651 2.416 3.591 1.00 89.00 159 ALA A CA 1
ATOM 1226 C C . ALA A 1 159 ? -7.664 3.046 2.587 1.00 89.00 159 ALA A C 1
ATOM 1228 O O . ALA A 1 159 ? -7.971 3.112 1.399 1.00 89.00 159 ALA A O 1
ATOM 1229 N N . GLN A 1 160 ? -6.493 3.518 3.027 1.00 85.06 160 GLN A N 1
ATOM 1230 C CA . GLN A 1 160 ? -5.504 4.130 2.134 1.00 85.06 160 GLN A CA 1
ATOM 1231 C C . GLN A 1 160 ? -4.880 3.101 1.182 1.00 85.06 160 GLN A C 1
ATOM 1233 O O . GLN A 1 160 ? -4.400 2.052 1.611 1.00 85.06 160 GLN A O 1
ATOM 1238 N N . GLU A 1 161 ? -4.840 3.426 -0.112 1.00 76.56 161 GLU A N 1
ATOM 1239 C CA . GLU A 1 161 ? -4.184 2.605 -1.144 1.00 76.56 161 GLU A CA 1
ATOM 1240 C C . GLU A 1 161 ? -2.664 2.554 -0.948 1.00 76.56 161 GLU A C 1
ATOM 1242 O O . GLU A 1 161 ? -2.046 1.502 -1.081 1.00 76.56 161 GLU A O 1
ATOM 1247 N N . LYS A 1 162 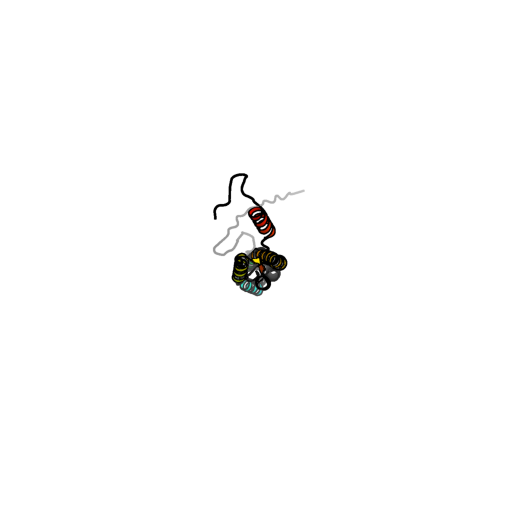? -2.078 3.697 -0.572 1.00 76.06 162 LYS A N 1
ATOM 1248 C CA . LYS A 1 162 ? -0.659 3.853 -0.249 1.00 76.06 162 LYS A CA 1
ATOM 1249 C C . LYS A 1 162 ? -0.535 4.154 1.240 1.00 76.06 162 LYS A C 1
ATOM 1251 O O . LYS A 1 162 ? -0.919 5.236 1.677 1.00 76.06 162 LYS A O 1
ATOM 1256 N N . VAL A 1 163 ? -0.026 3.195 2.002 1.00 81.31 163 VAL A N 1
ATOM 1257 C CA . VAL A 1 163 ? 0.263 3.339 3.431 1.00 81.31 163 VAL A CA 1
ATOM 1258 C C . VAL A 1 163 ? 1.566 2.618 3.741 1.00 81.31 163 VAL A C 1
ATOM 1260 O O . VAL A 1 163 ? 1.852 1.570 3.162 1.00 81.31 163 VAL A O 1
ATOM 1263 N N . THR A 1 164 ? 2.368 3.192 4.624 1.00 82.25 164 THR A N 1
ATOM 1264 C CA . THR A 1 164 ? 3.624 2.587 5.076 1.00 82.25 164 THR A CA 1
ATOM 1265 C C . THR A 1 164 ? 3.399 1.650 6.264 1.00 82.25 164 THR A C 1
ATOM 1267 O O . THR A 1 164 ? 2.436 1.803 7.015 1.00 82.25 164 THR A O 1
ATOM 1270 N N . GLN A 1 165 ? 4.302 0.686 6.480 1.00 80.44 165 GLN A N 1
ATOM 1271 C CA . GLN A 1 165 ? 4.219 -0.197 7.652 1.00 80.44 165 GLN A CA 1
ATOM 1272 C C . GLN A 1 165 ? 4.291 0.590 8.968 1.00 80.44 165 GLN A C 1
ATOM 1274 O O . GLN A 1 165 ? 3.548 0.284 9.890 1.00 80.44 165 GLN A O 1
ATOM 1279 N N . GLU A 1 166 ? 5.092 1.657 9.024 1.00 83.12 166 GLU A N 1
ATOM 1280 C CA . GLU A 1 166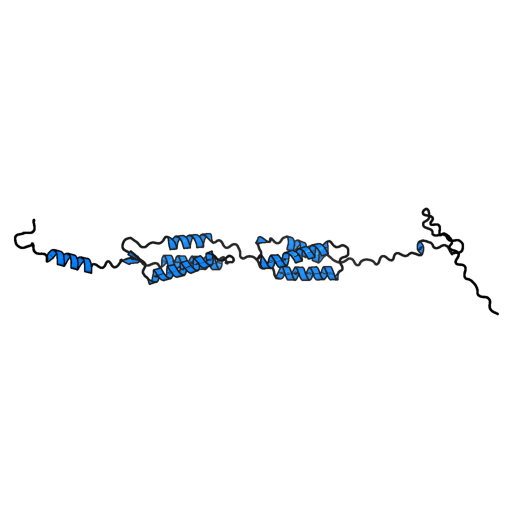 ? 5.182 2.539 10.195 1.00 83.12 166 GLU A CA 1
ATOM 1281 C C . GLU A 1 166 ? 3.829 3.194 10.526 1.00 83.12 166 GLU A C 1
ATOM 1283 O O . GLU A 1 166 ? 3.405 3.209 11.679 1.00 83.12 166 GLU A O 1
ATOM 1288 N N . GLU A 1 167 ? 3.105 3.695 9.518 1.00 87.06 167 GLU A N 1
ATOM 1289 C CA . GLU A 1 167 ? 1.771 4.278 9.716 1.00 87.06 167 GLU A CA 1
ATOM 1290 C C . GLU A 1 167 ? 0.755 3.235 10.196 1.00 87.06 167 GLU A C 1
ATOM 1292 O O . GLU A 1 167 ? -0.060 3.527 11.076 1.00 87.06 167 GLU A O 1
ATOM 1297 N N . ILE A 1 168 ? 0.816 2.011 9.657 1.00 88.69 168 ILE A N 1
ATOM 1298 C CA . ILE A 1 168 ? -0.011 0.889 10.120 1.00 88.69 168 ILE A CA 1
ATOM 1299 C C . ILE A 1 168 ? 0.310 0.546 11.571 1.00 88.69 168 ILE A C 1
ATOM 1301 O O . ILE A 1 168 ? -0.609 0.404 12.382 1.00 88.69 168 ILE A O 1
ATOM 1305 N N . ASP A 1 169 ? 1.588 0.402 11.908 1.00 88.94 169 ASP A N 1
ATOM 1306 C CA . ASP A 1 169 ? 2.041 0.004 13.237 1.00 88.94 169 ASP A CA 1
ATOM 1307 C C . ASP A 1 169 ? 1.658 1.066 14.268 1.00 88.94 169 ASP A C 1
ATOM 1309 O O . ASP A 1 169 ? 1.120 0.743 15.332 1.00 88.94 169 ASP A O 1
ATOM 1313 N N . GLN A 1 170 ? 1.831 2.343 13.921 1.00 92.06 170 GLN A N 1
ATOM 1314 C CA . GLN A 1 170 ? 1.438 3.461 14.766 1.00 92.06 170 GLN A CA 1
ATOM 1315 C C . GLN A 1 170 ? -0.083 3.517 14.964 1.00 92.06 170 GLN A C 1
ATOM 1317 O O . GLN A 1 170 ? -0.540 3.649 16.101 1.00 92.06 170 GLN A O 1
ATOM 1322 N N . ALA A 1 171 ? -0.880 3.354 13.902 1.00 93.75 171 ALA A N 1
ATOM 1323 C CA . ALA A 1 171 ? -2.341 3.306 14.008 1.00 93.75 171 ALA A CA 1
ATOM 1324 C C . ALA A 1 171 ? -2.816 2.111 14.851 1.00 93.75 171 ALA A C 1
ATOM 1326 O O . ALA A 1 171 ? -3.689 2.255 15.710 1.00 93.75 171 ALA A O 1
ATOM 1327 N N . THR A 1 172 ? -2.199 0.944 14.656 1.00 93.38 172 THR A N 1
ATOM 1328 C CA . THR A 1 172 ? -2.488 -0.281 15.415 1.00 93.38 172 THR A CA 1
ATOM 1329 C C . THR A 1 172 ? -2.176 -0.087 16.895 1.00 93.38 172 THR A C 1
ATOM 1331 O O . THR A 1 172 ? -2.985 -0.443 17.754 1.00 93.38 172 THR A O 1
ATOM 1334 N N . LYS A 1 173 ? -1.017 0.501 17.208 1.00 94.69 173 LYS A N 1
ATOM 1335 C CA . LYS A 1 173 ? -0.592 0.801 18.576 1.00 94.69 173 LYS A CA 1
ATOM 1336 C C . LYS A 1 173 ? -1.559 1.767 19.256 1.00 94.69 173 LYS A C 1
ATOM 1338 O O . LYS A 1 173 ? -2.063 1.443 20.328 1.00 94.69 173 LYS A O 1
ATOM 1343 N N . THR A 1 174 ? -1.867 2.896 18.618 1.00 94.88 174 THR A N 1
ATOM 1344 C CA . THR A 1 174 ? -2.798 3.897 19.159 1.00 94.88 174 THR A CA 1
ATOM 1345 C C . THR A 1 174 ? -4.178 3.296 19.418 1.00 94.88 174 THR A C 1
ATOM 1347 O O . THR A 1 174 ? -4.745 3.499 20.491 1.00 94.88 174 THR A O 1
ATOM 1350 N N . LEU A 1 175 ? -4.701 2.488 18.491 1.00 95.44 175 LEU A N 1
ATOM 1351 C CA . LEU A 1 175 ? -5.987 1.826 18.685 1.00 95.44 175 LEU A CA 1
ATOM 1352 C C . LEU A 1 175 ? -5.956 0.825 19.850 1.00 95.44 175 LEU A C 1
ATOM 1354 O O . LEU A 1 175 ? -6.865 0.823 20.679 1.00 95.44 175 LEU A O 1
ATOM 1358 N N . ARG A 1 176 ? -4.907 0.001 19.966 1.00 94.44 176 ARG A N 1
ATOM 1359 C CA . ARG A 1 176 ? -4.766 -0.932 21.098 1.00 94.44 176 ARG A CA 1
ATOM 1360 C C . ARG A 1 176 ? -4.634 -0.210 22.436 1.00 94.44 176 ARG A C 1
ATOM 1362 O O . ARG A 1 176 ? -5.211 -0.661 23.422 1.00 94.44 176 ARG A O 1
ATOM 1369 N N . GLU A 1 177 ? -3.918 0.910 22.478 1.00 94.75 177 GLU A N 1
ATOM 1370 C CA . GLU A 1 177 ? -3.819 1.751 23.673 1.00 94.75 177 GLU A CA 1
ATOM 1371 C C . GLU A 1 177 ? -5.184 2.330 24.066 1.00 94.75 177 GLU A C 1
ATOM 1373 O O . GLU A 1 177 ? -5.538 2.279 25.242 1.00 94.75 177 GLU A O 1
ATOM 1378 N N . ALA A 1 178 ? -5.981 2.807 23.105 1.00 93.75 178 ALA A N 1
ATOM 1379 C CA . ALA A 1 178 ? -7.335 3.295 23.364 1.00 93.75 178 ALA A CA 1
ATOM 1380 C C . ALA A 1 178 ? -8.257 2.186 23.898 1.00 93.75 178 ALA A C 1
ATOM 1382 O O . ALA A 1 178 ? -8.972 2.392 24.878 1.00 93.75 178 ALA A O 1
ATOM 1383 N N . ILE A 1 179 ? -8.186 0.984 23.314 1.00 92.00 179 ILE A N 1
ATOM 1384 C CA . ILE A 1 179 ? -8.917 -0.198 23.798 1.00 92.00 179 ILE A CA 1
ATOM 1385 C C . ILE A 1 179 ? -8.505 -0.547 25.236 1.00 92.00 179 ILE A C 1
ATOM 1387 O O . ILE A 1 179 ? -9.361 -0.870 26.057 1.00 92.00 179 ILE A O 1
ATOM 1391 N N . ALA A 1 180 ? -7.210 -0.483 25.558 1.00 92.81 180 ALA A N 1
ATOM 1392 C CA . ALA A 1 180 ? -6.695 -0.789 26.893 1.00 92.81 180 ALA A CA 1
ATOM 1393 C C . ALA A 1 180 ? -7.053 0.277 27.945 1.00 92.81 180 ALA A C 1
ATOM 1395 O O . ALA A 1 180 ? -7.133 -0.034 29.131 1.00 92.81 180 ALA A O 1
ATOM 1396 N N . GLN A 1 181 ? -7.267 1.524 27.520 1.00 93.00 181 GLN A N 1
ATOM 1397 C CA . GLN A 1 181 ? -7.633 2.645 28.388 1.00 93.00 181 GLN A CA 1
ATOM 1398 C C . GLN A 1 181 ? -9.142 2.775 28.630 1.00 93.00 181 GLN A C 1
ATOM 1400 O O . GLN A 1 181 ? -9.545 3.643 29.407 1.00 93.00 181 GLN A O 1
ATOM 1405 N N . LEU A 1 182 ? -9.970 1.929 28.005 1.00 91.31 182 LEU A N 1
ATOM 1406 C CA . LEU A 1 182 ? -11.411 1.900 28.245 1.00 91.31 182 LEU A CA 1
ATOM 1407 C C . LEU A 1 182 ? -11.718 1.733 29.733 1.00 91.31 182 LEU A C 1
ATOM 1409 O O . LEU A 1 182 ? -11.255 0.796 30.386 1.00 91.31 182 LEU A O 1
ATOM 1413 N N . LYS A 1 183 ? -12.540 2.642 30.255 1.00 90.25 183 LYS A N 1
ATOM 1414 C CA . LYS A 1 183 ? -13.039 2.590 31.627 1.00 90.25 183 LYS A CA 1
ATOM 1415 C C . LYS A 1 183 ? -14.541 2.417 31.602 1.00 90.25 183 LYS A C 1
ATOM 1417 O O . LYS A 1 183 ? -15.242 3.071 30.832 1.00 90.25 183 LYS A O 1
ATOM 1422 N N . GLU A 1 184 ? -15.017 1.552 32.479 1.00 90.19 184 GLU A N 1
ATOM 1423 C CA . GLU A 1 184 ? -16.436 1.312 32.687 1.00 90.19 184 GLU A CA 1
ATOM 1424 C C . GLU A 1 184 ? -16.909 2.072 33.931 1.00 90.19 184 GLU A C 1
ATOM 1426 O O . GLU A 1 184 ? -16.161 2.258 34.895 1.00 90.19 184 GLU A O 1
ATOM 1431 N N . GLN A 1 185 ? -18.152 2.534 33.890 1.00 83.94 185 GLN A N 1
ATOM 1432 C CA . GLN A 1 185 ? -18.864 3.131 35.010 1.00 83.94 185 GLN A CA 1
ATOM 1433 C C . GLN A 1 185 ? -20.242 2.469 35.142 1.00 83.94 185 GLN A C 1
ATOM 1435 O O . GLN A 1 185 ? -20.802 2.017 34.141 1.00 83.94 185 GLN A O 1
ATOM 1440 N N . PRO A 1 186 ? -20.808 2.374 36.358 1.00 82.56 186 PRO A N 1
ATOM 1441 C CA . PRO A 1 186 ? -22.135 1.803 36.536 1.00 82.56 186 PRO A CA 1
ATOM 1442 C C . PRO A 1 186 ? -23.170 2.653 35.803 1.00 82.56 186 PRO A C 1
ATOM 1444 O O . PRO A 1 186 ? -23.163 3.879 35.929 1.00 82.56 186 PRO A O 1
ATOM 1447 N N . VAL A 1 187 ? -24.093 1.998 35.096 1.00 79.62 187 VAL A N 1
ATOM 1448 C CA . VAL A 1 187 ? -25.223 2.698 34.479 1.00 79.62 187 VAL A CA 1
ATOM 1449 C C . VAL A 1 187 ? -26.026 3.365 35.590 1.00 79.62 187 VAL A C 1
ATOM 1451 O O . VAL A 1 187 ? -26.474 2.708 36.540 1.00 79.62 187 VAL A O 1
ATOM 1454 N N . ALA A 1 188 ? -26.205 4.680 35.487 1.00 69.62 188 ALA A N 1
ATOM 1455 C CA . ALA A 1 188 ? -27.014 5.437 36.428 1.00 69.62 188 ALA A CA 1
ATOM 1456 C C . ALA A 1 188 ? -28.491 5.061 36.240 1.00 69.62 188 ALA A C 1
ATOM 1458 O O . ALA A 1 188 ? -29.217 5.651 35.445 1.00 69.62 188 ALA A O 1
ATOM 1459 N N . VAL A 1 189 ? -28.949 4.041 36.969 1.00 65.69 189 VAL A N 1
ATOM 1460 C CA . VAL A 1 189 ? -30.369 3.687 37.004 1.00 65.69 189 VAL A CA 1
ATOM 1461 C C . VAL A 1 189 ? -31.085 4.708 37.878 1.00 65.69 189 VAL A C 1
ATOM 1463 O O . VAL A 1 189 ? -30.916 4.711 39.101 1.00 65.69 189 VAL A O 1
ATOM 1466 N N . ASP A 1 190 ? -31.890 5.565 37.254 1.00 66.62 190 ASP A N 1
ATOM 1467 C CA . ASP A 1 190 ? -32.700 6.554 37.955 1.00 66.62 190 ASP A CA 1
ATOM 1468 C C . ASP A 1 190 ? -33.800 5.858 38.776 1.00 66.62 190 ASP A C 1
ATOM 1470 O O . ASP A 1 190 ? -34.849 5.434 38.282 1.00 66.62 190 ASP A O 1
ATOM 1474 N N . LYS A 1 191 ? -33.510 5.656 40.064 1.00 74.94 191 LYS A N 1
ATOM 1475 C CA . LYS A 1 191 ? -34.407 4.993 41.019 1.00 74.94 191 LYS A CA 1
ATOM 1476 C C . LYS A 1 191 ? -35.446 5.949 41.602 1.00 74.94 191 LYS A C 1
ATOM 1478 O O . LYS A 1 191 ? -36.267 5.487 42.396 1.00 74.94 191 LYS A O 1
ATOM 1483 N N . GLU A 1 192 ? -35.438 7.237 41.256 1.00 77.75 192 GLU A N 1
ATOM 1484 C CA . GLU A 1 192 ? -36.396 8.201 41.809 1.00 77.75 192 GLU A CA 1
ATOM 1485 C C . GLU A 1 192 ? -37.828 7.864 41.387 1.00 77.75 192 GLU A C 1
ATOM 1487 O O . GLU A 1 192 ? -38.711 7.785 42.241 1.00 77.75 192 GLU A O 1
ATOM 1492 N N . ILE A 1 193 ? -38.040 7.493 40.120 1.00 76.50 193 ILE A N 1
ATOM 1493 C CA . ILE A 1 193 ? -39.362 7.071 39.627 1.00 76.50 193 ILE A CA 1
ATOM 1494 C C . ILE A 1 193 ? -39.858 5.814 40.363 1.00 76.50 193 ILE A C 1
ATOM 1496 O O . ILE A 1 193 ? -41.026 5.722 40.740 1.00 76.50 193 ILE A O 1
ATOM 1500 N N . LEU A 1 194 ? -38.969 4.850 40.626 1.00 75.75 194 LEU A N 1
ATOM 1501 C CA . LEU A 1 194 ? -39.299 3.642 41.392 1.00 75.75 194 LEU A CA 1
ATOM 1502 C C . LEU A 1 194 ? -39.667 3.968 42.844 1.00 75.75 194 LEU A C 1
ATOM 1504 O O . LEU A 1 194 ? -40.639 3.424 43.371 1.00 75.75 194 LEU A O 1
ATOM 1508 N N . LYS A 1 195 ? -38.917 4.860 43.498 1.00 82.00 195 LYS A N 1
ATOM 1509 C CA . LYS A 1 195 ? -39.219 5.304 44.866 1.00 82.00 195 LYS A CA 1
ATOM 1510 C C . LYS A 1 195 ? -40.567 6.017 44.933 1.00 82.00 195 LYS A C 1
ATOM 1512 O O . LYS A 1 195 ? -41.339 5.746 45.853 1.00 82.00 195 LYS A O 1
ATOM 1517 N N . GLU A 1 196 ? -40.869 6.873 43.961 1.00 83.56 196 GLU A N 1
ATOM 1518 C CA . GLU A 1 196 ? -42.139 7.591 43.893 1.00 83.56 196 GLU A CA 1
ATOM 1519 C C . GLU A 1 196 ? -43.321 6.636 43.665 1.00 83.56 196 GLU A C 1
ATOM 1521 O O . GLU A 1 196 ? -44.308 6.687 44.400 1.00 83.56 196 GLU A O 1
ATOM 1526 N N . GLN A 1 197 ? -43.193 5.683 42.737 1.00 82.62 197 GLN A N 1
ATOM 1527 C CA . GLN A 1 197 ? -44.197 4.636 42.500 1.00 82.62 197 GLN A CA 1
ATOM 1528 C C . GLN A 1 197 ? -44.450 3.782 43.755 1.00 82.62 197 GLN A C 1
ATOM 1530 O O . GLN A 1 197 ? -45.599 3.516 44.114 1.00 82.62 197 GLN A O 1
ATOM 1535 N N . ILE A 1 198 ? -43.391 3.394 44.477 1.00 84.00 198 ILE A N 1
ATOM 1536 C CA . ILE A 1 198 ? -43.511 2.655 45.744 1.00 84.00 198 ILE A CA 1
ATOM 1537 C C . ILE A 1 198 ? -44.217 3.506 46.810 1.00 84.00 198 ILE A C 1
ATOM 1539 O O . ILE A 1 198 ? -45.045 2.985 47.562 1.00 84.00 198 ILE A O 1
ATOM 1543 N N . ALA A 1 199 ? -43.926 4.807 46.887 1.00 85.88 199 ALA A N 1
ATOM 1544 C CA . ALA A 1 199 ? -44.584 5.717 47.821 1.00 85.88 199 ALA A CA 1
ATOM 1545 C C . ALA A 1 199 ? -46.081 5.883 47.504 1.00 85.88 199 ALA A C 1
ATOM 1547 O O . ALA A 1 199 ? -46.911 5.788 48.411 1.00 85.88 199 ALA A O 1
ATOM 1548 N N . GLN A 1 200 ? -46.442 6.040 46.227 1.00 83.81 200 GLN A N 1
ATOM 1549 C CA . GLN A 1 200 ? -47.837 6.106 45.779 1.00 83.81 200 GLN A CA 1
ATOM 1550 C C . GLN A 1 200 ? -48.597 4.805 46.084 1.00 83.81 200 GLN A C 1
ATOM 1552 O O . GLN A 1 200 ? -49.719 4.846 46.594 1.00 83.81 200 GLN A O 1
ATOM 1557 N N . ALA A 1 201 ? -47.977 3.643 45.849 1.00 83.44 201 ALA A N 1
ATOM 1558 C CA . ALA A 1 201 ? -48.568 2.343 46.161 1.00 83.44 201 ALA A CA 1
ATOM 1559 C C . ALA A 1 201 ? -48.787 2.142 47.672 1.00 83.44 201 ALA A C 1
ATOM 1561 O O . ALA A 1 201 ? -49.830 1.631 48.075 1.00 83.44 201 ALA A O 1
ATOM 1562 N N . ARG A 1 202 ? -47.848 2.590 48.518 1.00 82.69 202 ARG A N 1
ATOM 1563 C CA . ARG A 1 202 ? -47.970 2.536 49.990 1.00 82.69 202 ARG A CA 1
ATOM 1564 C C . ARG A 1 202 ? -48.997 3.520 50.550 1.00 82.69 202 ARG A C 1
ATOM 1566 O O . ARG A 1 202 ? -49.587 3.253 51.592 1.00 82.69 202 ARG A O 1
ATOM 1573 N N . GLY A 1 203 ? -49.191 4.657 49.885 1.00 81.31 203 GLY A N 1
ATOM 1574 C CA . GLY A 1 203 ? -50.155 5.684 50.282 1.00 81.31 203 GLY A CA 1
ATOM 1575 C C . GLY A 1 203 ? -51.601 5.372 49.893 1.00 81.31 203 GLY A C 1
ATOM 1576 O O . GLY A 1 203 ? -52.520 6.005 50.422 1.00 81.31 203 GLY A O 1
ATOM 1577 N N . ARG A 1 204 ? -51.834 4.402 48.995 1.00 83.25 204 ARG A N 1
ATOM 1578 C CA . ARG A 1 204 ? -53.192 3.983 48.637 1.00 83.25 204 ARG A CA 1
ATOM 1579 C C . ARG A 1 204 ? -53.897 3.403 49.855 1.00 83.25 204 ARG A C 1
ATOM 1581 O O . ARG A 1 204 ? -53.429 2.461 50.482 1.00 83.25 204 ARG A O 1
ATOM 1588 N N . LYS A 1 205 ? -55.068 3.959 50.150 1.00 79.75 205 LYS A N 1
ATOM 1589 C CA . LYS A 1 205 ? -56.054 3.379 51.062 1.00 79.75 205 LYS A CA 1
ATOM 1590 C C . LYS A 1 205 ? -57.107 2.652 50.225 1.00 79.75 205 LYS A C 1
ATOM 1592 O O . LYS A 1 205 ? -57.355 3.075 49.094 1.00 79.75 205 LYS A O 1
ATOM 1597 N N . PRO A 1 206 ? -57.711 1.577 50.742 1.00 77.38 206 PRO A N 1
ATOM 1598 C CA . PRO A 1 206 ? -58.782 0.908 50.027 1.00 77.38 206 PRO A CA 1
ATOM 1599 C C . PRO A 1 206 ? -60.000 1.840 49.942 1.00 77.38 206 PRO A C 1
ATOM 1601 O O . PRO A 1 206 ? -60.206 2.697 50.809 1.00 77.38 206 PRO A O 1
ATOM 1604 N N . GLU A 1 207 ? -60.781 1.707 48.872 1.00 78.56 207 GLU A N 1
ATOM 1605 C CA . GLU A 1 207 ? -61.986 2.512 48.676 1.00 78.56 207 GLU A CA 1
ATOM 1606 C C . GLU A 1 207 ? -63.003 2.286 49.802 1.00 78.56 207 GLU A C 1
ATOM 1608 O O . GLU A 1 207 ? -62.990 1.270 50.500 1.00 78.56 207 GLU A O 1
ATOM 1613 N N . LYS A 1 208 ? -63.897 3.257 50.005 1.00 79.31 208 LYS A N 1
ATOM 1614 C CA . LYS A 1 208 ? -64.865 3.247 51.107 1.00 79.31 208 LYS A CA 1
ATOM 1615 C C . LYS A 1 208 ? -65.736 1.981 51.035 1.00 79.31 208 LYS A C 1
ATOM 1617 O O . LYS A 1 208 ? -66.522 1.831 50.109 1.00 79.31 208 LYS A O 1
ATOM 1622 N N . GLY A 1 209 ? -65.595 1.092 52.023 1.00 78.88 209 GLY A N 1
ATOM 1623 C CA . GLY A 1 209 ? -66.284 -0.208 52.077 1.00 78.88 209 GLY A CA 1
ATOM 1624 C C . GLY A 1 209 ? -65.414 -1.421 51.721 1.00 78.88 209 GLY A C 1
ATOM 1625 O O . GLY A 1 209 ? -65.873 -2.548 51.875 1.00 78.88 209 GLY A O 1
ATOM 1626 N N . TYR A 1 210 ? -64.161 -1.209 51.313 1.00 76.75 210 TYR A N 1
ATOM 1627 C CA . TYR A 1 210 ? -63.205 -2.260 50.969 1.00 76.75 210 TYR A CA 1
ATOM 1628 C C . TYR A 1 210 ? -62.002 -2.249 51.920 1.00 76.75 210 TYR A C 1
ATOM 1630 O O . TYR A 1 210 ? -61.670 -1.233 52.530 1.00 76.75 210 TYR A O 1
ATOM 1638 N N . GLN A 1 211 ? -61.335 -3.395 52.046 1.00 80.69 211 GLN A N 1
ATOM 1639 C CA . GLN A 1 211 ? -60.092 -3.561 52.799 1.00 80.69 211 GLN A CA 1
ATOM 1640 C C . GLN A 1 211 ? -59.084 -4.318 51.938 1.00 80.69 211 GLN A C 1
ATOM 1642 O O . GLN A 1 211 ? -59.475 -5.196 51.168 1.00 80.69 211 GLN A O 1
ATOM 1647 N N . PHE A 1 212 ? -57.798 -3.979 52.049 1.00 77.56 212 PHE A N 1
ATOM 1648 C CA . PHE A 1 212 ? -56.762 -4.773 51.396 1.00 77.56 212 PHE A CA 1
ATOM 1649 C C . PHE A 1 212 ? -56.786 -6.188 51.970 1.00 77.56 212 PHE A C 1
ATOM 1651 O O . PHE A 1 212 ? -56.794 -6.378 53.188 1.00 77.56 212 PHE A O 1
ATOM 1658 N N . THR A 1 213 ? -56.830 -7.177 51.089 1.00 79.56 213 THR A N 1
ATOM 1659 C CA . THR A 1 213 ? -56.703 -8.582 51.467 1.00 79.56 213 THR A CA 1
ATOM 1660 C C . THR A 1 213 ? -55.269 -8.838 51.936 1.00 79.56 213 THR A C 1
ATOM 1662 O O . THR A 1 213 ? -54.334 -8.335 51.312 1.00 79.56 213 THR A O 1
ATOM 1665 N N . LYS A 1 214 ? -55.105 -9.556 53.054 1.00 70.31 214 LYS A N 1
ATOM 1666 C CA . LYS A 1 214 ? -53.792 -9.963 53.581 1.00 70.31 214 LYS A CA 1
ATOM 1667 C C . LYS A 1 214 ? -53.145 -11.045 52.730 1.00 70.31 214 LYS A C 1
ATOM 1669 O O . LYS A 1 214 ? -53.907 -11.862 52.170 1.00 70.31 214 LYS A O 1
#

pLDDT: mean 78.5, std 17.95, range [35.97, 95.5]

Radius of gyration: 47.35 Å; chains: 1; bounding box: 104×45×148 Å

=== Feature glossary ===
Annotated list of the representations used here:

Nearest PDB structures. The Foldseek neighbor list gives the closest experimentally determined structures in the PDB, ranked by structural alignment. TM-score near 1 means near-identical fold; near 0.3 means only rough topology match. This is how one finds what a novel AlphaFold prediction most resembles in the solved-structure universe.

Foldseek 3Di. Foldseek's 3Di representation compresses backbone geometry into a per-residue letter drawn from a learned twenty-state alphabet. It captures the tertiary interaction pattern around each residue — which residues are packed against it in space, regardless of where they are in sequence.

Radius of gyration, Cα contacts, bounding box. Radius of gyration (Rg) is the root-mean-square distance of Cα atoms from their centroid — a single number for overall size and compactness. A globular domain of N residues has Rg ≈ 2.2·N^0.38 Å; an extended or disordered chain has a much larger Rg. The Cα contact count is the number of residue pairs whose Cα atoms are within 8 Å and are more than four positions apart in sequence — a standard proxy for tertiary packing density. The bounding box is the smallest axis-aligned box enclosing all Cα atoms.

InterPro / GO / CATH / organism. The annotation block draws on four external resources. InterPro: which protein families and domains the sequence belongs to. GO: standardized terms for what the protein does, what process it participates in, and where in the cell it acts. CATH: which structural fold it has in the CATH hierarchy. Organism: the species of origin.

mmCIF coordinates. The mmCIF block holds the 3D Cartesian coordinates of each backbone atom (N, Cα, C, O) in ångströms. mmCIF is the PDB's canonical archive format — a tagged-loop text representation of the atomic model.

pLDDT. pLDDT is the predicted lDDT-Cα score: AlphaFold's confidence that the local environment of each residue (all inter-atomic distances within 15 Å) is correctly placed. It is a per-residue number between 0 and 100, with higher meaning more reliable.

Backbone torsions (φ/ψ). φ (phi) and ψ (psi) are the two rotatable backbone dihedrals per residue: φ is the C(i-1)–N–Cα–C torsion, ψ is the N–Cα–C–N(i+1) torsion, both in degrees on (−180°, 180°]. α-helical residues cluster near (−60°, −45°); β-strand residues near (−120°, +130°). A Ramachandran plot is simply a scatter of (φ, ψ) for every residue.

B-factor. For experimental (PDB) structures, the B-factor (temperature factor) quantifies the positional spread of each atom in the crystal — a combination of thermal vibration and static disorder — in units of Å². High B-factors mark flexible loops or poorly resolved regions; low B-factors mark the rigid, well-ordered core.

Secondary structure (3-state, P-SEA). SS3 is a coarse helix/strand/coil call (letters a/b/c) made by the P-SEA algorithm from inter-Cα distances and dihedrals. It is less detailed than DSSP but needs only Cα positions.

Predicted aligned error. Predicted aligned error is AlphaFold's pairwise confidence. Unlike pLDDT (per-residue), PAE is per-residue-pair and captures whether two parts of the structure are correctly placed relative to each other. Units are ångströms of expected positional error.

Solvent-accessible surface area. Solvent-accessible surface area (SASA) is the area in Å² traced out by the centre of a 1.4 Å probe sphere (a water molecule) rolled over the protein's van der Waals surface (Shrake–Rupley / Lee–Richards construction). Buried residues have near-zero SASA; fully exposed residues can exceed 200 Å². The total SASA scales roughly with the number of surface residues.

Secondary structure (8-state, DSSP). The SS8 string is DSSP's per-residue secondary-structure call. α-helix (H) means an i→i+4 H-bond ladder; β-strand (E) means the residue participates in a β-sheet; 3₁₀ (G) and π (I) are tighter and wider helices; T/S are turns/bends; '-' is loop.

Rendered structure images. Structure images are PyMOL renders from six orthogonal camera directions. Cartoon representation draws helices as coils and strands as arrows; sticks shows the backbone as bonds; surface shows the solvent-excluded envelope. Rainbow coloring maps sequence position to hue (blue→red, N→C); chain coloring assigns a distinct color per polypeptide.

Sequence. The amino-acid sequence is the protein's primary structure: the linear order of residues from the N-terminus to the C-terminus, written in one-letter code. Everything else here — the 3D coordinates, the secondary structure, the domain annotations — is ultimately a consequence of this string.

Contact-map, Ramachandran, and PAE plots. Three diagnostic plots accompany the record. The Cα contact map visualizes the tertiary structure as a 2D adjacency matrix (8 Å cutoff, sequence-local contacts suppressed). The Ramachandran plot shows the distribution of backbone (φ, ψ) torsions, with points in the α and β basins reflecting secondary structure content. The PAE plot shows AlphaFold's inter-residue confidence as a color matrix.